Protein AF-A0A654M0G3-F1 (afdb_monomer_lite)

Secondary structure (DSSP, 8-state):
---GGG--HHHHHHHHHHHHHHHHHHHHHHHHHHH--STT---HHHHHHHHHHHHHHHHHHHHT--SSB-TTSPBP-HHHHHHHHIIIII---HHHHHHHHHHHSTTHHHHSS--SEEEETTEEEEEEE-SS-GGGTT-EEEPPTTS-SEEEETTEEEE---SEEEEE-HHHHHHHHHHHHHHHHHHHTT-HHHHHHHHHHHHHHHT-------

pLDDT: mean 85.19, std 13.12, range [43.38, 98.44]

Radius of gyration: 19.09 Å; chains: 1; bounding box: 47×42×58 Å

Organism: NCBI:txid1353260

Sequence (214 aa):
MFNLEKITDDQAIGLAQAIVNDKTKNLRFDVNRCMMKDSEGNAPLSALLYCFAMIDFMGALYAGQGGKKDMNNKNVDTSNNAKKMSLQFLGYEYDSIEIIWQMFRHKTIHVSMPETVFEFDNRRISWELNDDNKANHLQILPRSITESGIIPIGNTRINLEYDHKFVIHIETLSNDIIKSMHKYLDALEKDKALLGKFKAAVHEIYVVKRVVKK

Foldseek 3Di:
DDDLVDADLVNLLVVLVVVLVVLLVCLVVVCVVQCDPDPVDHNNLVNVVSLVVLLLLQLQLQQLHQDCADPVRDGDPSLVSSLVLCVVQLVDDSQLSVVVCQQCPPCCVVVVGGDQWDDDPNFTEGEDEDQDDPVLASHKAFDDPPDFCWDDDPPDTDRDDGGIYGYHHSVVSSVSSSRSSVVLSVVSVVDPVSSVSNSSSCCVVPPDPPPPDD

Structure (mmCIF, N/CA/C/O backbone):
data_AF-A0A654M0G3-F1
#
_entry.id   AF-A0A654M0G3-F1
#
loop_
_atom_site.group_PDB
_atom_site.id
_atom_site.type_symbol
_atom_site.label_atom_id
_atom_site.label_alt_id
_atom_site.label_comp_id
_atom_site.label_asym_id
_atom_site.label_entity_id
_atom_site.label_seq_id
_atom_site.pdbx_PDB_ins_code
_atom_site.Cartn_x
_atom_site.Cartn_y
_atom_site.Cartn_z
_atom_site.occupancy
_atom_site.B_iso_or_equiv
_atom_site.auth_seq_id
_atom_site.auth_comp_id
_atom_site.auth_asym_id
_atom_site.auth_atom_id
_atom_site.pdbx_PDB_model_num
ATOM 1 N N . MET A 1 1 ? -9.995 18.608 23.516 1.00 46.97 1 MET A N 1
ATOM 2 C CA . MET A 1 1 ? -8.911 17.613 23.673 1.00 46.97 1 MET A CA 1
ATOM 3 C C . MET A 1 1 ? -9.574 16.241 23.696 1.00 46.97 1 MET A C 1
ATOM 5 O O . MET A 1 1 ? -10.418 16.029 24.555 1.00 46.97 1 MET A O 1
ATOM 9 N N . PHE A 1 2 ? -9.323 15.381 22.704 1.00 54.66 2 PHE A N 1
ATOM 10 C CA . PHE A 1 2 ? -9.946 14.051 22.622 1.00 54.66 2 PHE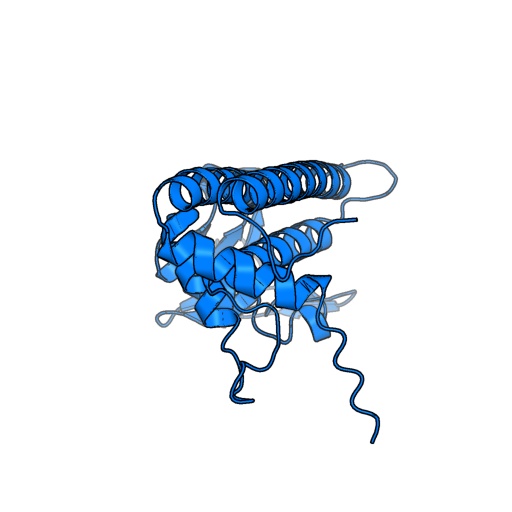 A CA 1
ATOM 11 C C . PHE A 1 2 ? -9.280 13.106 23.628 1.00 54.66 2 PHE A C 1
ATOM 13 O O . PHE A 1 2 ? -8.064 12.933 23.581 1.00 54.66 2 PHE A O 1
ATOM 20 N N . ASN A 1 3 ? -10.057 12.494 24.524 1.00 68.06 3 ASN A N 1
ATOM 21 C CA . ASN A 1 3 ? -9.565 11.385 25.335 1.00 68.06 3 ASN A CA 1
ATOM 22 C C . ASN A 1 3 ? -9.750 10.082 24.544 1.00 68.06 3 ASN A C 1
ATOM 24 O O . ASN A 1 3 ? -10.848 9.527 24.494 1.00 68.06 3 ASN A O 1
ATOM 28 N N . LEU A 1 4 ? -8.671 9.617 23.914 1.00 70.62 4 LEU A N 1
ATOM 29 C CA . LEU A 1 4 ? -8.668 8.402 23.098 1.00 70.62 4 LEU A CA 1
ATOM 30 C C . LEU A 1 4 ? -8.885 7.115 23.917 1.00 70.62 4 LEU A C 1
ATOM 32 O O . LEU A 1 4 ? -9.229 6.093 23.334 1.00 70.62 4 LEU A O 1
ATOM 36 N N . GLU A 1 5 ? -8.777 7.157 25.250 1.00 68.69 5 GLU A N 1
ATOM 37 C CA . GLU A 1 5 ? -9.067 6.011 26.129 1.00 68.69 5 GLU A CA 1
ATOM 38 C C . GLU A 1 5 ? -10.573 5.766 26.319 1.00 68.69 5 GLU A C 1
ATOM 40 O O . GLU A 1 5 ? -10.978 4.692 26.759 1.00 68.69 5 GLU A O 1
ATOM 45 N N . LYS A 1 6 ? -11.423 6.757 26.007 1.00 79.56 6 LYS A N 1
ATOM 46 C CA . LYS A 1 6 ? -12.884 6.695 26.205 1.00 79.56 6 LYS A CA 1
ATOM 47 C C . LYS A 1 6 ? -13.668 7.123 24.963 1.00 79.56 6 LYS A C 1
ATOM 49 O O . LYS A 1 6 ? -14.730 7.729 25.077 1.00 79.56 6 LYS A O 1
ATOM 54 N N . ILE A 1 7 ? -13.133 6.834 23.779 1.00 86.94 7 ILE A N 1
ATOM 55 C CA . ILE A 1 7 ? -13.765 7.211 22.515 1.00 86.94 7 ILE A CA 1
ATOM 56 C C . ILE A 1 7 ? -14.993 6.329 22.218 1.00 86.94 7 ILE A C 1
ATOM 58 O O . ILE A 1 7 ? -14.904 5.093 22.174 1.00 86.94 7 ILE A O 1
ATOM 62 N N . THR A 1 8 ? -16.153 6.960 22.009 1.00 92.25 8 THR A N 1
ATOM 63 C CA . THR A 1 8 ? -17.370 6.252 21.575 1.00 92.25 8 THR A CA 1
ATOM 64 C C . THR A 1 8 ? -17.204 5.705 20.155 1.00 92.25 8 THR A C 1
ATOM 66 O O . THR A 1 8 ? -16.255 6.053 19.450 1.00 92.25 8 THR A O 1
ATOM 69 N N . ASP A 1 9 ? -18.097 4.814 19.725 1.00 93.75 9 ASP A N 1
ATOM 70 C CA . ASP A 1 9 ? -18.063 4.273 18.359 1.00 93.75 9 ASP A CA 1
ATOM 71 C C . ASP A 1 9 ? -18.223 5.391 17.317 1.00 93.75 9 ASP A C 1
ATOM 73 O O . ASP A 1 9 ? -17.372 5.516 16.439 1.00 93.75 9 ASP A O 1
ATOM 77 N N . ASP A 1 10 ? -19.199 6.287 17.494 1.00 93.81 10 ASP A N 1
ATOM 78 C CA . ASP A 1 10 ? -19.421 7.434 16.598 1.00 93.81 10 ASP A CA 1
ATOM 79 C C . ASP A 1 10 ? -18.211 8.373 16.533 1.00 93.81 10 ASP A C 1
ATOM 81 O O . ASP A 1 10 ? -17.807 8.826 15.461 1.00 93.81 10 ASP A O 1
ATOM 85 N N . GLN A 1 11 ? -17.585 8.648 17.680 1.00 93.50 11 GLN A N 1
ATOM 86 C CA . GLN A 1 11 ? -16.379 9.471 17.725 1.00 93.50 11 GLN A CA 1
ATOM 87 C C . GLN A 1 11 ? -15.204 8.791 17.015 1.00 93.50 11 GLN A C 1
ATOM 89 O O . GLN A 1 11 ? -14.412 9.468 16.362 1.00 93.50 11 GLN A O 1
ATOM 94 N N . ALA A 1 12 ? -15.077 7.467 17.135 1.00 94.50 12 ALA A N 1
ATOM 95 C CA . ALA A 1 12 ? -14.030 6.712 16.458 1.00 94.50 12 ALA A CA 1
ATOM 96 C C . ALA A 1 12 ? -14.255 6.658 14.945 1.00 94.50 12 ALA A C 1
ATOM 98 O O . ALA A 1 12 ? -13.292 6.824 14.201 1.00 94.50 12 ALA A O 1
ATOM 99 N N . ILE A 1 13 ? -15.501 6.519 14.489 1.00 96.62 13 ILE A N 1
ATOM 100 C CA . ILE A 1 13 ? -15.858 6.627 13.068 1.00 96.62 13 ILE A CA 1
ATOM 101 C C . ILE A 1 13 ? -15.508 8.025 12.540 1.00 96.62 13 ILE A C 1
ATOM 103 O O . ILE A 1 13 ? -14.797 8.142 11.542 1.00 96.62 13 ILE A O 1
ATOM 107 N N . GLY A 1 14 ? -15.909 9.088 13.246 1.00 96.31 14 GLY A N 1
ATOM 108 C CA . GLY A 1 14 ? -15.576 10.463 12.860 1.00 96.31 14 GLY A CA 1
ATOM 109 C C . GLY A 1 14 ? -14.065 10.723 12.812 1.00 96.31 14 GLY A C 1
ATOM 110 O O . GLY A 1 14 ? -13.568 11.394 11.906 1.00 96.31 14 GLY A O 1
ATOM 111 N N . LEU A 1 15 ? -13.303 10.140 13.743 1.00 95.44 15 LEU A N 1
ATOM 112 C CA . LEU A 1 15 ? -11.842 10.202 13.727 1.00 95.44 15 LEU A CA 1
ATOM 113 C C . LEU A 1 15 ? -11.242 9.423 12.547 1.00 95.44 15 LEU A C 1
ATOM 115 O O . LEU A 1 15 ? -10.321 9.923 11.904 1.00 95.44 15 LEU A O 1
ATOM 119 N N . ALA A 1 16 ? -11.758 8.229 12.241 1.00 96.69 16 ALA A N 1
ATOM 120 C CA . ALA A 1 16 ? -11.320 7.436 11.094 1.00 96.69 16 ALA A CA 1
ATOM 121 C C . ALA A 1 16 ? -11.529 8.208 9.786 1.00 96.69 16 ALA A C 1
ATOM 123 O O . ALA A 1 16 ? -10.602 8.313 8.984 1.00 96.69 16 ALA A O 1
ATOM 124 N N . GLN A 1 17 ? -12.706 8.816 9.614 1.00 97.69 17 GLN A N 1
ATOM 125 C CA . GLN A 1 17 ? -13.031 9.659 8.463 1.00 97.69 17 GLN A CA 1
ATOM 126 C C . GLN A 1 17 ? -12.068 10.849 8.350 1.00 97.69 17 GLN A C 1
ATOM 128 O O . GLN A 1 17 ? -11.529 11.099 7.275 1.00 97.69 17 GLN A O 1
ATOM 133 N N . ALA A 1 18 ? -11.789 11.552 9.453 1.00 96.62 18 ALA A N 1
ATOM 134 C CA . ALA A 1 18 ? -10.848 12.672 9.455 1.00 96.62 18 ALA A CA 1
ATOM 135 C C . ALA A 1 18 ? -9.423 12.243 9.061 1.00 96.62 18 ALA A C 1
ATOM 137 O O . ALA A 1 18 ? -8.797 12.890 8.221 1.00 96.62 18 ALA A O 1
ATOM 138 N N . ILE A 1 19 ? -8.929 11.134 9.625 1.00 96.06 19 ILE A N 1
ATOM 139 C CA . ILE A 1 19 ? -7.608 10.575 9.305 1.00 96.06 19 ILE A CA 1
ATOM 140 C C . ILE A 1 19 ? -7.538 10.175 7.830 1.00 96.06 19 ILE A C 1
ATOM 142 O O . ILE A 1 19 ? -6.602 10.565 7.136 1.00 96.06 19 ILE A O 1
ATOM 146 N N . VAL A 1 20 ? -8.516 9.417 7.334 1.00 96.31 20 VAL A N 1
ATOM 147 C CA . VAL A 1 20 ? -8.534 8.958 5.940 1.00 96.31 20 VAL A CA 1
ATOM 148 C C . VAL A 1 20 ? -8.637 10.137 4.974 1.00 96.31 20 VAL A C 1
ATOM 150 O O . VAL A 1 20 ? -7.908 10.172 3.986 1.00 96.31 20 VAL A O 1
ATOM 153 N N . ASN A 1 21 ? -9.464 11.143 5.260 1.00 97.31 21 ASN A N 1
ATOM 154 C CA . ASN A 1 21 ? -9.572 12.335 4.415 1.00 97.31 21 ASN A CA 1
ATOM 155 C C . ASN A 1 21 ? -8.252 13.121 4.352 1.00 97.31 21 ASN A C 1
ATOM 157 O O . ASN A 1 21 ? -7.847 13.554 3.274 1.00 97.31 21 ASN A O 1
ATOM 161 N N . ASP A 1 22 ? -7.550 13.269 5.478 1.00 97.12 22 ASP A N 1
ATOM 162 C CA . ASP A 1 22 ? -6.224 13.894 5.499 1.00 97.12 22 ASP A CA 1
ATOM 163 C C . ASP A 1 22 ? -5.197 13.067 4.708 1.00 97.12 22 ASP A C 1
ATOM 165 O O . ASP A 1 22 ? -4.525 13.588 3.818 1.00 97.12 22 ASP A O 1
ATOM 169 N N . LYS A 1 23 ? -5.114 11.753 4.956 1.00 96.75 23 LYS A N 1
ATOM 170 C CA . LYS A 1 23 ? -4.153 10.872 4.274 1.00 96.75 23 LYS A CA 1
ATOM 171 C C . LYS A 1 23 ? -4.396 10.761 2.776 1.00 96.75 23 LYS A C 1
ATOM 173 O O . LYS A 1 23 ? -3.437 10.820 2.016 1.00 96.75 23 LYS A O 1
ATOM 178 N N . THR A 1 24 ? -5.645 10.660 2.333 1.00 97.75 24 THR A N 1
ATOM 179 C CA . THR A 1 24 ? -5.982 10.619 0.900 1.00 97.75 24 THR A CA 1
ATOM 180 C C . THR A 1 24 ? -5.657 11.938 0.201 1.00 97.75 24 THR A C 1
ATOM 182 O O . THR A 1 24 ? -5.114 11.923 -0.907 1.00 97.75 24 THR A O 1
ATOM 185 N N . LYS A 1 25 ? -5.926 13.081 0.850 1.00 97.38 25 LYS A N 1
ATOM 186 C CA . LYS A 1 25 ? -5.550 14.406 0.342 1.00 97.38 25 LYS A CA 1
ATOM 187 C C . LYS A 1 25 ? -4.033 14.541 0.213 1.00 97.38 25 LYS A C 1
ATOM 189 O O . LYS A 1 25 ? -3.560 14.946 -0.848 1.00 97.38 25 LYS A O 1
ATOM 194 N N . ASN A 1 26 ? -3.291 14.178 1.257 1.00 96.69 26 ASN A N 1
ATOM 195 C CA . ASN A 1 26 ? -1.833 14.284 1.278 1.00 96.69 26 ASN A CA 1
ATOM 196 C C . ASN A 1 26 ? -1.191 13.318 0.274 1.00 96.69 26 ASN A C 1
ATOM 198 O O . ASN A 1 26 ? -0.356 13.742 -0.513 1.00 96.69 26 ASN A O 1
ATOM 202 N N . LEU A 1 27 ? -1.647 12.061 0.206 1.00 97.19 27 LEU A N 1
ATOM 203 C CA . LEU A 1 27 ? -1.179 11.088 -0.788 1.00 97.19 27 LEU A CA 1
ATOM 204 C C . LEU A 1 27 ? -1.351 11.608 -2.216 1.00 97.19 27 LEU A C 1
ATOM 206 O O . LEU A 1 27 ? -0.406 11.575 -2.999 1.00 97.19 27 LEU A O 1
ATOM 210 N N . ARG A 1 28 ? -2.537 12.129 -2.547 1.00 96.44 28 ARG A N 1
ATOM 211 C CA . ARG A 1 28 ? -2.801 12.705 -3.869 1.00 96.44 28 ARG A CA 1
ATOM 212 C C . ARG A 1 28 ? -1.883 13.890 -4.159 1.00 96.44 28 ARG A C 1
ATOM 214 O O . ARG A 1 28 ? -1.327 13.969 -5.247 1.00 96.44 28 ARG A O 1
ATOM 221 N N . PHE A 1 29 ? -1.751 14.813 -3.209 1.00 94.62 29 PHE A N 1
ATOM 222 C CA . PHE A 1 29 ? -0.936 16.012 -3.384 1.00 94.62 29 PHE A CA 1
ATOM 223 C C . PHE A 1 29 ? 0.548 15.672 -3.577 1.00 94.62 29 PHE A C 1
ATOM 225 O O . PHE A 1 29 ? 1.146 16.116 -4.557 1.00 94.62 29 PHE A O 1
ATOM 232 N N . ASP A 1 30 ? 1.115 14.844 -2.700 1.00 93.81 30 ASP A N 1
ATOM 233 C CA . ASP A 1 30 ? 2.541 14.512 -2.708 1.00 93.81 30 ASP A CA 1
ATOM 234 C C . ASP A 1 30 ? 2.922 13.663 -3.925 1.00 93.81 30 ASP A C 1
ATOM 236 O O . ASP A 1 30 ? 3.942 13.933 -4.560 1.00 93.81 30 ASP A O 1
ATOM 240 N N . VAL A 1 31 ? 2.089 12.681 -4.301 1.00 93.75 31 VAL A N 1
ATOM 241 C CA . VAL A 1 31 ? 2.309 11.882 -5.518 1.00 93.75 31 VAL A CA 1
ATOM 242 C C . VAL A 1 31 ? 2.262 12.779 -6.746 1.00 93.75 31 VAL A C 1
ATOM 244 O O . VAL A 1 31 ? 3.198 12.750 -7.539 1.00 93.75 31 VAL A O 1
ATOM 247 N N . ASN A 1 32 ? 1.240 13.630 -6.875 1.00 91.75 32 ASN A N 1
ATOM 248 C CA . ASN A 1 32 ? 1.151 14.549 -8.007 1.00 91.75 32 ASN A CA 1
ATOM 249 C C . ASN A 1 32 ? 2.381 15.456 -8.076 1.00 91.75 32 ASN A C 1
ATOM 251 O O . ASN A 1 32 ? 2.980 15.566 -9.139 1.00 91.75 32 ASN A O 1
ATOM 255 N N . ARG A 1 33 ? 2.798 16.059 -6.951 1.00 90.75 33 ARG A N 1
ATOM 256 C CA . ARG A 1 33 ? 3.984 16.927 -6.899 1.00 90.75 33 ARG A CA 1
ATOM 257 C C . ARG A 1 33 ? 5.246 16.184 -7.329 1.00 90.75 33 ARG A C 1
ATOM 259 O O . ARG A 1 33 ? 6.020 16.734 -8.100 1.00 90.75 33 ARG A O 1
ATOM 266 N N . CYS A 1 34 ? 5.436 14.958 -6.848 1.00 90.88 34 CYS A N 1
ATOM 267 C CA . CYS A 1 34 ? 6.606 14.144 -7.166 1.00 90.88 34 CYS A CA 1
ATOM 268 C C . CYS A 1 34 ? 6.644 13.689 -8.629 1.00 90.88 34 CYS A C 1
ATOM 270 O O . CYS A 1 34 ? 7.735 13.504 -9.153 1.00 90.88 34 CYS A O 1
ATOM 272 N N . MET A 1 35 ? 5.490 13.514 -9.278 1.00 88.81 35 MET A N 1
ATOM 273 C CA . MET A 1 35 ? 5.402 13.092 -10.682 1.00 88.81 35 MET A CA 1
ATOM 274 C C . MET A 1 35 ? 5.430 14.269 -11.676 1.00 88.81 35 MET A C 1
ATOM 276 O O . MET A 1 35 ? 5.475 14.050 -12.889 1.00 88.81 35 MET A O 1
ATOM 280 N N . MET A 1 36 ? 5.405 15.524 -11.205 1.00 86.62 36 MET A N 1
ATOM 281 C CA . MET A 1 36 ? 5.479 16.695 -12.084 1.00 86.62 36 MET A CA 1
ATOM 282 C C . MET A 1 36 ? 6.818 16.735 -12.830 1.00 86.62 36 MET A C 1
ATOM 284 O O . MET A 1 36 ? 7.891 16.779 -12.236 1.00 86.62 36 MET A O 1
ATOM 288 N N . LYS A 1 37 ? 6.751 16.780 -14.163 1.00 76.69 37 LYS A N 1
ATOM 289 C CA . LYS A 1 37 ? 7.911 16.988 -15.040 1.00 76.69 37 LYS A CA 1
ATOM 290 C C . LYS A 1 37 ? 8.181 18.491 -15.183 1.00 76.69 37 LYS A C 1
ATOM 292 O O . LYS A 1 37 ? 7.952 19.059 -16.247 1.00 76.69 37 LYS A O 1
ATOM 297 N N . ASP A 1 38 ? 8.590 19.145 -14.098 1.00 77.75 38 ASP A N 1
ATOM 298 C CA . ASP A 1 38 ? 8.990 20.559 -14.099 1.00 77.75 38 ASP A CA 1
ATOM 299 C C . ASP A 1 38 ? 10.501 20.740 -13.844 1.00 77.75 38 ASP A C 1
ATOM 301 O O . ASP A 1 38 ? 11.261 19.773 -13.761 1.00 77.75 38 ASP A O 1
ATOM 305 N N . SER A 1 39 ? 10.954 21.996 -13.775 1.00 55.94 39 SER A N 1
ATOM 306 C CA . SER A 1 39 ? 12.363 22.360 -13.583 1.00 55.94 39 SER A CA 1
ATOM 307 C C . SER A 1 39 ? 12.949 21.964 -12.222 1.00 55.94 39 SER A C 1
ATOM 309 O O . SER A 1 39 ? 14.169 22.006 -12.075 1.00 55.94 39 SER A O 1
ATOM 311 N N . GLU A 1 40 ? 12.119 21.604 -11.236 1.00 63.03 40 GLU A N 1
ATOM 312 C CA . GLU A 1 40 ? 12.554 21.143 -9.908 1.00 63.03 40 GLU A CA 1
ATOM 313 C C . GLU A 1 40 ? 12.740 19.615 -9.845 1.00 63.03 40 GLU A C 1
ATOM 315 O O . GLU A 1 40 ? 13.345 19.106 -8.900 1.00 63.03 40 GLU A O 1
ATOM 320 N N . GLY A 1 41 ? 12.326 18.898 -10.897 1.00 62.12 41 GLY A N 1
ATOM 321 C CA . GLY A 1 41 ? 12.640 17.491 -11.130 1.00 62.12 41 GLY A CA 1
ATOM 322 C C . GLY A 1 41 ? 11.515 16.512 -10.785 1.00 62.12 41 GLY A C 1
ATOM 323 O O . GLY A 1 41 ? 10.637 16.775 -9.971 1.00 62.12 41 GLY A O 1
ATOM 324 N N . ASN A 1 42 ? 11.578 15.339 -11.418 1.00 84.19 42 ASN A N 1
ATOM 325 C CA . ASN A 1 42 ? 10.696 14.197 -11.172 1.00 84.19 42 ASN A CA 1
ATOM 326 C C . ASN A 1 42 ? 11.287 13.322 -10.046 1.00 84.19 42 ASN A C 1
ATOM 328 O O . ASN A 1 42 ? 12.453 12.926 -10.124 1.00 84.19 42 ASN A O 1
ATOM 332 N N . ALA A 1 43 ? 10.495 12.992 -9.023 1.00 88.00 43 ALA A N 1
ATOM 333 C CA . ALA A 1 43 ? 10.892 12.195 -7.856 1.00 88.00 43 ALA A CA 1
ATOM 334 C C . ALA A 1 43 ? 10.008 10.938 -7.679 1.00 88.00 43 ALA A C 1
ATOM 336 O O . ALA A 1 43 ? 9.393 10.739 -6.624 1.00 88.00 43 ALA A O 1
ATOM 337 N N . PRO A 1 44 ? 9.948 10.042 -8.680 1.00 87.75 44 PRO A N 1
ATOM 338 C CA . PRO A 1 44 ? 8.959 8.967 -8.715 1.00 87.75 44 PRO A CA 1
ATOM 339 C C . PRO A 1 44 ? 9.219 7.903 -7.635 1.00 87.75 44 PRO A C 1
ATOM 341 O O . PRO A 1 44 ? 8.287 7.326 -7.078 1.00 87.75 44 PRO A O 1
ATOM 344 N N . LEU A 1 45 ? 10.481 7.696 -7.243 1.00 85.88 45 LEU A N 1
ATOM 345 C CA . LEU A 1 45 ? 10.808 6.796 -6.137 1.00 85.88 45 LEU A CA 1
ATOM 346 C C . LEU A 1 45 ? 10.264 7.317 -4.798 1.00 85.88 45 LEU A C 1
ATOM 348 O O . LEU A 1 45 ? 9.737 6.533 -4.013 1.00 85.88 45 LEU A O 1
ATOM 352 N N . SER A 1 46 ? 10.321 8.628 -4.552 1.00 88.31 46 SER A N 1
ATOM 353 C CA . SER A 1 46 ? 9.735 9.234 -3.349 1.00 88.31 46 SER A CA 1
ATOM 354 C C . SER A 1 46 ? 8.218 9.027 -3.305 1.00 88.31 46 SER A C 1
ATOM 356 O O . SER A 1 46 ? 7.683 8.642 -2.264 1.00 88.31 46 SER A O 1
ATOM 358 N N . ALA A 1 47 ? 7.533 9.196 -4.441 1.00 92.00 47 ALA A N 1
ATOM 359 C CA . ALA A 1 47 ? 6.100 8.923 -4.557 1.00 92.00 47 ALA A CA 1
ATOM 360 C C . ALA A 1 47 ? 5.763 7.447 -4.284 1.00 92.00 47 ALA A C 1
ATOM 362 O O . ALA A 1 47 ? 4.819 7.150 -3.547 1.00 92.00 47 ALA A O 1
ATOM 363 N N . LEU A 1 48 ? 6.557 6.520 -4.829 1.00 90.25 48 LEU A N 1
ATOM 364 C CA . LEU A 1 48 ? 6.388 5.085 -4.605 1.00 90.25 48 LEU A CA 1
ATOM 365 C C . LEU A 1 48 ? 6.570 4.707 -3.127 1.00 90.25 48 LEU A C 1
ATOM 367 O O . LEU A 1 48 ? 5.737 3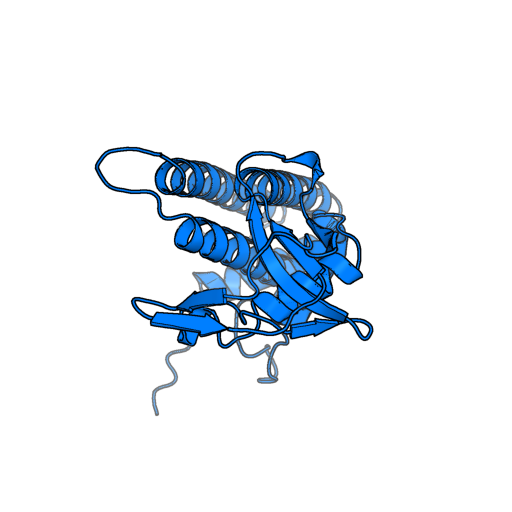.999 -2.559 1.00 90.25 48 LEU A O 1
ATOM 371 N N . LEU A 1 49 ? 7.633 5.201 -2.487 1.00 88.62 49 LEU A N 1
ATOM 372 C CA . LEU A 1 49 ? 7.887 4.948 -1.066 1.00 88.62 49 LEU A CA 1
ATOM 373 C C . LEU A 1 49 ? 6.751 5.478 -0.190 1.00 88.62 49 LEU A C 1
ATOM 375 O O . LEU A 1 49 ? 6.358 4.817 0.772 1.00 88.62 49 LEU A O 1
ATOM 379 N N . TYR A 1 50 ? 6.186 6.636 -0.538 1.00 92.06 50 TYR A N 1
ATOM 380 C CA . TYR A 1 50 ? 5.046 7.179 0.187 1.00 92.06 50 TYR A CA 1
ATOM 381 C C . TYR A 1 50 ? 3.778 6.338 0.004 1.00 92.06 50 TYR A C 1
ATOM 383 O O . TYR A 1 50 ? 3.064 6.098 0.980 1.00 92.06 50 TYR A O 1
ATOM 391 N N . CYS A 1 51 ? 3.535 5.802 -1.198 1.00 94.00 51 CYS A N 1
ATOM 392 C CA . CYS A 1 51 ? 2.459 4.834 -1.424 1.00 94.00 51 CYS A CA 1
ATOM 393 C C . CYS A 1 51 ? 2.607 3.621 -0.494 1.00 94.00 51 CYS A C 1
ATOM 395 O O . CYS A 1 51 ? 1.661 3.266 0.207 1.00 94.00 51 CYS A O 1
ATOM 397 N N . PHE A 1 52 ? 3.798 3.026 -0.405 1.00 91.19 52 PHE A N 1
ATOM 398 C CA . PHE A 1 52 ? 4.022 1.887 0.489 1.00 91.19 52 PHE A CA 1
ATOM 399 C C . PHE A 1 52 ? 3.886 2.241 1.970 1.00 91.19 52 PHE A C 1
ATOM 401 O O . PHE A 1 52 ? 3.284 1.474 2.720 1.00 91.19 52 PHE A O 1
ATOM 408 N N . ALA A 1 53 ? 4.330 3.429 2.385 1.00 90.75 53 ALA A N 1
ATOM 409 C CA . ALA A 1 53 ? 4.093 3.916 3.742 1.00 90.75 53 ALA A CA 1
ATOM 410 C C . ALA A 1 53 ? 2.589 4.022 4.067 1.00 90.75 53 ALA A C 1
ATOM 412 O O . ALA A 1 53 ? 2.180 3.739 5.194 1.00 90.75 53 ALA A O 1
ATOM 413 N N . MET A 1 54 ? 1.751 4.393 3.092 1.00 95.25 54 MET A N 1
ATOM 414 C CA . MET A 1 54 ? 0.294 4.406 3.264 1.00 95.25 54 MET A CA 1
ATOM 415 C C . MET A 1 54 ? -0.301 2.998 3.361 1.00 95.25 54 MET A C 1
ATOM 417 O O . MET A 1 54 ? -1.217 2.795 4.159 1.00 95.25 54 MET A O 1
ATOM 421 N N . ILE A 1 55 ? 0.221 2.019 2.615 1.00 94.12 55 ILE A N 1
ATOM 422 C CA . ILE A 1 55 ? -0.219 0.621 2.740 1.00 94.12 55 ILE A CA 1
ATOM 423 C C . ILE A 1 55 ? 0.159 0.060 4.119 1.00 94.12 55 ILE A C 1
ATOM 425 O O . ILE A 1 55 ? -0.685 -0.544 4.778 1.00 94.12 55 ILE A O 1
ATOM 429 N N . ASP A 1 56 ? 1.374 0.318 4.606 1.00 91.12 56 ASP A N 1
ATOM 430 C CA . ASP A 1 56 ? 1.800 -0.077 5.956 1.00 91.12 56 ASP A CA 1
ATOM 431 C C . ASP A 1 56 ? 0.941 0.581 7.044 1.00 91.12 56 ASP A C 1
ATOM 433 O O . ASP A 1 56 ? 0.488 -0.089 7.975 1.00 91.12 56 ASP A O 1
ATOM 437 N N . PHE A 1 57 ? 0.665 1.881 6.908 1.00 93.56 57 PHE A N 1
ATOM 438 C CA . PHE A 1 57 ? -0.219 2.608 7.818 1.00 93.56 57 PHE A CA 1
ATOM 439 C C . PHE A 1 57 ? -1.620 1.985 7.863 1.00 93.56 57 PHE A C 1
ATOM 441 O O . PHE A 1 57 ? -2.153 1.719 8.941 1.00 93.56 57 PHE A O 1
ATOM 448 N N . MET A 1 58 ? -2.204 1.689 6.703 1.00 95.81 58 MET A N 1
ATOM 449 C CA . MET A 1 58 ? -3.502 1.021 6.623 1.00 95.81 58 MET A CA 1
ATOM 450 C C . MET A 1 58 ? -3.450 -0.411 7.170 1.00 95.81 58 MET A C 1
ATOM 452 O O . MET A 1 58 ? -4.392 -0.843 7.831 1.00 95.81 58 MET A O 1
ATOM 456 N N . GLY A 1 59 ? -2.342 -1.130 6.973 1.00 94.25 59 GLY A N 1
ATOM 457 C CA . GLY A 1 59 ? -2.092 -2.438 7.578 1.00 94.25 59 GLY A CA 1
ATOM 458 C C . GLY A 1 59 ? -2.101 -2.385 9.106 1.00 94.25 59 GLY A C 1
ATOM 459 O O . GLY A 1 59 ? -2.717 -3.236 9.750 1.00 94.25 59 GLY A O 1
ATOM 460 N N . ALA A 1 60 ? -1.486 -1.355 9.690 1.00 93.62 60 ALA A N 1
ATOM 461 C CA . ALA A 1 60 ? -1.501 -1.116 11.130 1.00 93.62 60 ALA A CA 1
ATOM 462 C C . ALA A 1 60 ? -2.921 -0.860 11.661 1.00 93.62 60 ALA A C 1
ATOM 464 O O . ALA A 1 60 ? -3.332 -1.486 12.642 1.00 93.62 60 ALA A O 1
ATOM 465 N N . LEU A 1 61 ? -3.695 0.003 10.988 1.00 95.75 61 LEU A N 1
ATOM 466 C CA . LEU A 1 61 ? -5.095 0.269 11.346 1.00 95.75 61 LEU A CA 1
ATOM 467 C C . LEU A 1 61 ? -5.955 -0.998 11.256 1.00 95.75 61 LEU A C 1
ATOM 469 O O . LEU A 1 61 ? -6.680 -1.322 12.196 1.00 95.75 61 LEU A O 1
ATOM 473 N N . TYR A 1 62 ? -5.812 -1.746 10.161 1.00 96.06 62 TYR A N 1
ATOM 474 C CA . TYR A 1 62 ? -6.533 -2.991 9.914 1.00 96.06 62 TYR A CA 1
ATOM 475 C C . TYR A 1 62 ? -6.256 -4.069 10.970 1.00 96.06 62 TYR A C 1
ATOM 477 O O . TYR A 1 62 ? -7.168 -4.781 11.395 1.00 96.06 62 TYR A O 1
ATOM 485 N N . ALA A 1 63 ? -5.001 -4.205 11.397 1.00 94.06 63 ALA A N 1
ATOM 486 C CA . ALA A 1 63 ? -4.597 -5.196 12.390 1.00 94.06 63 ALA A CA 1
ATOM 487 C C . ALA A 1 63 ? -4.837 -4.746 13.837 1.00 94.06 63 ALA A C 1
ATOM 489 O O . ALA A 1 63 ? -4.875 -5.586 14.737 1.00 94.06 63 ALA A O 1
ATOM 490 N N . GLY A 1 64 ? -5.014 -3.445 14.063 1.00 92.44 64 GLY A N 1
ATOM 491 C CA . GLY A 1 64 ? -5.121 -2.863 15.396 1.00 92.44 64 GLY A CA 1
ATOM 492 C C . GLY A 1 64 ? -3.782 -2.724 16.116 1.00 92.44 64 GLY A C 1
ATOM 493 O O . GLY A 1 64 ? -3.745 -2.813 17.340 1.00 92.44 64 GLY A O 1
ATOM 494 N N . GLN A 1 65 ? -2.689 -2.574 15.363 1.00 88.31 65 GLN A N 1
ATOM 495 C CA . GLN A 1 65 ? -1.313 -2.618 15.867 1.00 88.31 65 GLN A CA 1
ATOM 496 C C . GLN A 1 65 ? -0.443 -1.593 15.134 1.00 88.31 65 GLN A C 1
ATOM 498 O O . GLN A 1 65 ? -0.117 -1.781 13.964 1.00 88.31 65 GLN A O 1
ATOM 503 N N . GLY A 1 66 ? -0.054 -0.520 15.822 1.00 77.75 66 GLY A N 1
ATOM 504 C CA . GLY A 1 66 ? 0.845 0.517 15.301 1.00 77.75 66 GLY A CA 1
ATOM 505 C C . GL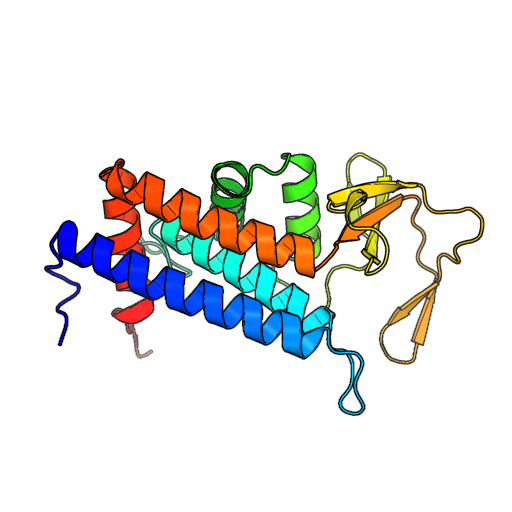Y A 1 66 ? 2.295 0.371 15.768 1.00 77.75 66 GLY A C 1
ATOM 506 O O . GLY A 1 66 ? 3.200 0.962 15.179 1.00 77.75 66 GLY A O 1
ATOM 507 N N . GLY A 1 67 ? 2.530 -0.400 16.834 1.00 75.06 67 GLY A N 1
ATOM 508 C CA . GLY A 1 67 ? 3.857 -0.624 17.401 1.00 75.06 67 GLY A CA 1
ATOM 509 C C . GLY A 1 67 ? 4.617 -1.817 16.808 1.00 75.06 67 GLY A C 1
ATOM 510 O O . GLY A 1 67 ? 4.044 -2.771 16.293 1.00 75.06 67 GLY A O 1
ATOM 511 N N . LYS A 1 68 ? 5.948 -1.824 16.987 1.00 73.88 68 LYS A N 1
ATOM 512 C CA . LYS A 1 68 ? 6.806 -3.001 16.705 1.00 73.88 68 LYS A CA 1
ATOM 513 C C . LYS A 1 68 ? 6.545 -4.179 17.652 1.00 73.88 68 LYS A C 1
ATOM 515 O O . LYS A 1 68 ? 7.004 -5.293 17.399 1.00 73.88 68 LYS A O 1
ATOM 520 N N . LYS A 1 69 ? 5.883 -3.908 18.776 1.00 77.00 69 LYS A N 1
ATOM 521 C CA . LYS A 1 69 ? 5.612 -4.845 19.859 1.00 77.00 69 LYS A CA 1
ATOM 522 C C . LYS A 1 69 ? 4.127 -4.826 20.182 1.00 77.00 69 LYS A C 1
ATOM 524 O O . LYS A 1 69 ? 3.576 -3.742 20.338 1.00 77.00 69 LYS A O 1
ATOM 529 N N . ASP A 1 70 ? 3.523 -6.000 20.316 1.00 74.50 70 ASP A N 1
ATOM 530 C CA . ASP A 1 70 ? 2.147 -6.119 20.797 1.00 74.50 70 ASP A CA 1
ATOM 531 C C . ASP A 1 70 ? 2.060 -5.861 22.317 1.00 74.50 70 ASP A C 1
ATOM 533 O O . ASP A 1 70 ? 3.066 -5.629 23.004 1.00 74.50 70 ASP A O 1
ATOM 537 N N . MET A 1 71 ? 0.849 -5.939 22.875 1.00 68.94 71 MET A N 1
ATOM 538 C CA . MET A 1 71 ? 0.621 -5.779 24.319 1.00 68.94 71 MET A CA 1
ATOM 539 C C . MET A 1 71 ? 1.365 -6.822 25.175 1.00 68.94 71 MET A C 1
ATOM 541 O O . MET A 1 71 ? 1.641 -6.558 26.343 1.00 68.94 71 MET A O 1
ATOM 545 N N . ASN A 1 72 ? 1.757 -7.957 24.587 1.00 76.69 72 ASN A N 1
ATOM 546 C CA . ASN A 1 72 ? 2.527 -9.032 25.216 1.00 76.69 72 ASN A CA 1
ATOM 547 C C . ASN A 1 72 ? 4.038 -8.949 24.914 1.00 76.69 72 ASN A C 1
ATOM 549 O O . ASN A 1 72 ? 4.773 -9.901 25.181 1.00 76.69 72 ASN A O 1
ATOM 553 N N . ASN A 1 73 ? 4.520 -7.833 24.351 1.00 76.44 73 ASN A N 1
ATOM 554 C CA . ASN A 1 73 ? 5.915 -7.604 23.963 1.00 76.44 73 ASN A CA 1
ATOM 555 C C . ASN A 1 73 ? 6.465 -8.570 22.882 1.00 76.44 73 ASN A C 1
ATOM 557 O O . ASN A 1 73 ? 7.686 -8.721 22.715 1.00 76.44 73 ASN A O 1
ATOM 561 N N . LYS A 1 74 ? 5.584 -9.200 22.101 1.00 80.94 74 LYS A N 1
ATOM 562 C CA . LYS A 1 74 ? 5.942 -10.009 20.927 1.00 80.94 74 LYS A CA 1
ATOM 563 C C . LYS A 1 74 ? 6.129 -9.121 19.705 1.00 80.94 74 LYS A C 1
ATOM 565 O O . LYS A 1 74 ? 5.501 -8.074 19.595 1.00 80.94 74 LYS A O 1
ATOM 570 N N . ASN A 1 75 ? 7.022 -9.524 18.802 1.00 82.31 75 ASN A N 1
ATOM 571 C CA . ASN A 1 75 ? 7.234 -8.794 17.552 1.00 82.31 75 ASN A CA 1
ATOM 572 C C . ASN A 1 75 ? 5.966 -8.855 16.701 1.00 82.31 75 ASN A C 1
ATOM 574 O O . ASN A 1 75 ? 5.439 -9.941 16.462 1.00 82.31 75 ASN A O 1
ATOM 578 N N . VAL A 1 76 ? 5.509 -7.693 16.248 1.00 83.81 76 VAL A N 1
ATOM 579 C CA . VAL A 1 76 ? 4.399 -7.588 15.303 1.00 83.81 76 VAL A CA 1
ATOM 580 C C . VAL A 1 76 ? 4.926 -7.828 13.894 1.00 83.81 76 VAL A C 1
ATOM 582 O O . VAL A 1 76 ? 5.922 -7.230 13.485 1.00 83.81 76 VAL A O 1
ATOM 585 N N . ASP A 1 77 ? 4.242 -8.690 13.147 1.00 86.62 77 ASP A N 1
ATOM 586 C CA . ASP A 1 77 ? 4.502 -8.902 11.726 1.00 86.62 77 ASP A CA 1
ATOM 587 C C . ASP A 1 77 ? 3.750 -7.845 10.903 1.00 86.62 77 ASP A C 1
ATOM 589 O O . ASP A 1 77 ? 2.659 -8.077 10.374 1.00 86.62 77 ASP A O 1
ATOM 593 N N . THR A 1 78 ? 4.327 -6.643 10.844 1.00 85.69 78 THR A N 1
ATOM 594 C CA . THR A 1 78 ? 3.741 -5.503 10.122 1.00 85.69 78 THR A CA 1
ATOM 595 C C . THR A 1 78 ? 3.590 -5.797 8.633 1.00 85.69 78 THR A C 1
ATOM 597 O O . THR A 1 78 ? 2.608 -5.380 8.021 1.00 85.69 78 THR A O 1
ATOM 600 N N . SER A 1 79 ? 4.503 -6.591 8.064 1.00 85.12 79 SER A N 1
ATOM 601 C CA . SER A 1 79 ? 4.423 -7.036 6.677 1.00 85.12 79 SER A CA 1
ATOM 602 C C . SER A 1 79 ? 3.159 -7.853 6.439 1.00 85.12 79 SER A C 1
ATOM 604 O O . SER A 1 79 ? 2.394 -7.529 5.536 1.00 85.12 79 SER A O 1
ATOM 606 N N . ASN A 1 80 ? 2.891 -8.867 7.261 1.00 89.56 80 ASN A N 1
ATOM 607 C CA . ASN A 1 80 ? 1.685 -9.681 7.122 1.00 89.56 80 ASN A CA 1
ATOM 608 C C . ASN A 1 80 ? 0.396 -8.875 7.357 1.00 89.56 80 ASN A C 1
ATOM 610 O O . ASN A 1 80 ? -0.608 -9.105 6.684 1.00 89.56 80 ASN A O 1
ATOM 614 N N . ASN A 1 81 ? 0.420 -7.897 8.266 1.00 91.38 81 ASN A N 1
ATOM 615 C CA . ASN A 1 81 ? -0.714 -6.994 8.479 1.00 91.38 81 ASN A CA 1
ATOM 616 C C . ASN A 1 81 ? -1.055 -6.211 7.204 1.00 91.38 81 ASN A C 1
ATOM 618 O O . ASN A 1 81 ? -2.213 -6.174 6.783 1.00 91.38 81 ASN A O 1
ATOM 622 N N . ALA A 1 82 ? -0.040 -5.648 6.551 1.00 91.25 82 ALA A N 1
ATOM 623 C CA . ALA A 1 82 ? -0.218 -4.908 5.314 1.00 91.25 82 ALA A CA 1
ATOM 624 C C . ALA A 1 82 ? -0.601 -5.810 4.124 1.00 91.25 82 ALA A C 1
ATOM 626 O O . ALA A 1 82 ? -1.464 -5.422 3.336 1.00 91.25 82 ALA A O 1
ATOM 627 N N . LYS A 1 83 ? -0.082 -7.049 4.039 1.00 92.75 83 LYS A N 1
ATOM 628 C CA . LYS A 1 83 ? -0.534 -8.044 3.041 1.00 92.75 83 LYS A CA 1
ATOM 629 C C . LYS A 1 83 ? -2.018 -8.366 3.187 1.00 92.75 83 LYS A C 1
ATOM 631 O O . LYS A 1 83 ? -2.754 -8.322 2.207 1.00 92.75 83 LYS A O 1
ATOM 636 N N . LYS A 1 84 ? -2.478 -8.653 4.410 1.00 94.12 84 LYS A N 1
ATOM 637 C CA . LYS A 1 84 ? -3.893 -8.962 4.685 1.00 94.12 84 LYS A CA 1
ATOM 638 C C . LYS A 1 84 ? -4.810 -7.790 4.350 1.00 94.12 84 LYS A C 1
ATOM 640 O O . LYS A 1 84 ? -5.850 -7.992 3.731 1.00 94.12 84 LYS A O 1
ATOM 645 N N . MET A 1 85 ? -4.408 -6.573 4.717 1.00 95.12 85 MET A N 1
ATOM 646 C CA . MET A 1 85 ? -5.143 -5.361 4.353 1.00 95.12 85 MET A CA 1
ATOM 647 C C . MET A 1 85 ? -5.205 -5.187 2.831 1.00 95.12 85 MET A C 1
ATOM 649 O O . MET A 1 85 ? -6.278 -4.927 2.291 1.00 95.12 85 MET A O 1
ATOM 653 N N . SER A 1 86 ? -4.088 -5.410 2.135 1.00 94.94 86 SER A N 1
ATOM 654 C CA . SER A 1 86 ? -4.007 -5.317 0.674 1.00 94.94 86 SER A CA 1
ATOM 655 C C . SER A 1 86 ? -4.928 -6.326 -0.016 1.00 94.94 86 SER A C 1
ATOM 657 O O . SER A 1 86 ? -5.727 -5.940 -0.868 1.00 94.94 86 SER A O 1
ATOM 659 N N . LEU A 1 87 ? -4.900 -7.592 0.412 1.00 95.44 87 LEU A N 1
ATOM 660 C CA . LEU A 1 87 ? -5.804 -8.630 -0.094 1.00 95.44 87 LEU A CA 1
ATOM 661 C C . LEU A 1 87 ? -7.270 -8.218 0.074 1.00 95.44 87 LEU A C 1
ATOM 663 O O . LEU A 1 87 ? -8.074 -8.371 -0.840 1.00 95.44 87 LEU A O 1
ATOM 667 N N . GLN A 1 88 ? -7.618 -7.668 1.239 1.00 96.12 88 GLN A N 1
ATOM 668 C CA . GLN A 1 88 ? -9.005 -7.352 1.559 1.00 96.12 88 GLN A CA 1
ATOM 669 C C . GLN A 1 88 ? -9.521 -6.069 0.889 1.00 96.12 88 GLN A C 1
ATOM 671 O O . GLN A 1 88 ? -10.665 -6.041 0.439 1.00 96.12 88 GLN A O 1
ATOM 676 N N . PHE A 1 89 ? -8.726 -4.997 0.850 1.00 97.25 89 PHE A N 1
ATOM 677 C CA . PHE A 1 89 ? -9.218 -3.665 0.474 1.00 97.25 89 PHE A CA 1
ATOM 678 C C . PHE A 1 89 ? -8.650 -3.130 -0.842 1.00 97.25 89 PHE A C 1
ATOM 680 O O . PHE A 1 89 ? -9.391 -2.467 -1.581 1.00 97.25 89 PHE A O 1
ATOM 687 N N . LEU A 1 90 ? -7.389 -3.433 -1.175 1.00 95.19 90 LEU A N 1
ATOM 688 C CA . LEU A 1 90 ? -6.860 -3.148 -2.517 1.00 95.19 90 LEU A CA 1
ATOM 689 C C . LEU A 1 90 ? -7.466 -4.117 -3.538 1.00 95.19 90 LEU A C 1
ATOM 691 O O . LEU A 1 90 ? -7.798 -3.700 -4.644 1.00 95.19 90 LEU A O 1
ATOM 695 N N . GLY A 1 91 ? -7.715 -5.368 -3.133 1.00 93.25 91 GLY A N 1
ATOM 696 C CA . GLY A 1 91 ? -8.272 -6.402 -4.011 1.00 93.25 91 GLY A CA 1
ATOM 697 C C . GLY A 1 91 ? -7.271 -6.864 -5.067 1.00 93.25 91 GLY A C 1
ATOM 698 O O . GLY A 1 91 ? -7.666 -7.267 -6.155 1.00 93.25 91 GLY A O 1
ATOM 699 N N . TYR A 1 92 ? -5.981 -6.734 -4.764 1.00 94.06 92 TYR A N 1
ATOM 700 C CA . TYR A 1 92 ? -4.910 -7.248 -5.604 1.00 94.06 92 TYR A CA 1
ATOM 701 C C . TYR A 1 92 ? -4.790 -8.761 -5.444 1.00 94.06 92 TYR A C 1
ATOM 703 O O . TYR A 1 92 ? -5.058 -9.309 -4.372 1.00 94.06 92 TYR A O 1
ATOM 711 N N . GLU A 1 93 ? -4.333 -9.413 -6.508 1.00 93.44 93 GLU A N 1
ATOM 712 C CA . GLU A 1 93 ? -4.005 -10.832 -6.487 1.00 93.44 93 GLU A CA 1
ATOM 713 C C . GLU A 1 93 ? -2.852 -11.115 -5.516 1.00 93.44 93 GLU A C 1
ATOM 715 O O . GLU A 1 93 ? -1.976 -10.272 -5.281 1.00 93.44 93 GLU A O 1
ATOM 720 N N . TYR A 1 94 ? -2.844 -12.328 -4.964 1.00 91.50 94 TYR A N 1
ATOM 721 C CA . TYR A 1 94 ? -1.845 -12.750 -3.981 1.00 91.50 94 TYR A CA 1
ATOM 722 C C . TYR A 1 94 ? -0.412 -12.586 -4.506 1.00 91.50 94 TYR A C 1
ATOM 724 O O . TYR A 1 94 ? 0.431 -12.010 -3.818 1.00 91.50 94 TYR A O 1
ATOM 732 N N . ASP A 1 95 ? -0.164 -13.000 -5.748 1.00 91.31 95 ASP A N 1
ATOM 733 C CA . ASP A 1 95 ? 1.154 -12.918 -6.381 1.00 91.31 95 ASP A CA 1
ATOM 734 C C . ASP A 1 95 ? 1.646 -11.473 -6.507 1.00 91.31 95 ASP A C 1
ATOM 736 O O . ASP A 1 95 ? 2.798 -11.177 -6.189 1.00 91.31 95 ASP A O 1
ATOM 740 N N . SER A 1 96 ? 0.767 -10.544 -6.900 1.00 92.19 96 SER A N 1
ATOM 741 C CA . SER A 1 96 ? 1.105 -9.120 -6.975 1.00 92.19 96 SER A CA 1
ATOM 742 C C . SER A 1 96 ? 1.486 -8.574 -5.600 1.00 92.19 96 SER A C 1
ATOM 744 O O . SER A 1 96 ? 2.457 -7.832 -5.481 1.00 92.19 96 SER A O 1
ATOM 746 N N . ILE A 1 97 ? 0.761 -8.957 -4.546 1.00 91.94 97 ILE A N 1
ATOM 747 C CA . ILE A 1 97 ? 1.061 -8.527 -3.174 1.00 91.94 97 ILE A CA 1
ATOM 748 C C . ILE A 1 97 ? 2.394 -9.099 -2.700 1.00 91.94 97 ILE A C 1
ATOM 750 O O . ILE A 1 97 ? 3.181 -8.368 -2.101 1.00 91.94 97 ILE A O 1
ATOM 754 N N . GLU A 1 98 ? 2.667 -10.376 -2.968 1.00 89.75 98 GLU A N 1
ATOM 755 C CA . GLU A 1 98 ? 3.946 -10.997 -2.623 1.00 89.75 98 GLU A CA 1
ATOM 756 C C . GLU A 1 98 ? 5.111 -10.292 -3.313 1.00 89.75 98 GLU A C 1
ATOM 758 O O . GLU A 1 98 ? 6.076 -9.930 -2.642 1.00 89.75 98 GLU A O 1
ATOM 763 N N . ILE A 1 99 ? 4.993 -10.011 -4.610 1.00 89.44 99 ILE A N 1
ATOM 764 C CA . ILE A 1 99 ? 6.016 -9.291 -5.371 1.00 89.44 99 ILE A CA 1
ATOM 765 C C . ILE A 1 99 ? 6.243 -7.886 -4.810 1.00 89.44 99 ILE A C 1
ATOM 767 O O . ILE A 1 99 ? 7.380 -7.522 -4.506 1.00 89.44 99 ILE A O 1
ATOM 771 N N . ILE A 1 100 ? 5.176 -7.106 -4.608 1.00 88.75 100 ILE A N 1
ATOM 772 C CA . ILE A 1 100 ? 5.296 -5.759 -4.038 1.00 88.75 100 ILE A CA 1
ATOM 773 C C . ILE A 1 100 ? 5.978 -5.823 -2.659 1.00 88.75 100 ILE A C 1
ATOM 775 O O . ILE A 1 100 ? 6.833 -4.995 -2.339 1.00 88.75 100 ILE A O 1
ATOM 779 N N . TRP A 1 101 ? 5.641 -6.824 -1.840 1.00 85.31 101 TRP A N 1
ATOM 780 C CA . TRP A 1 101 ? 6.210 -6.973 -0.502 1.00 85.31 101 TRP A CA 1
ATOM 781 C C . TRP A 1 101 ? 7.664 -7.430 -0.530 1.00 85.31 101 TRP A C 1
ATOM 783 O O . TRP A 1 101 ? 8.424 -7.030 0.351 1.00 85.31 101 TRP A O 1
ATOM 793 N N . GLN A 1 102 ? 8.069 -8.224 -1.521 1.00 81.81 102 GLN A N 1
ATOM 794 C CA . GLN A 1 102 ? 9.476 -8.545 -1.750 1.00 81.81 102 GLN A CA 1
ATOM 795 C C . GLN A 1 102 ? 10.261 -7.296 -2.158 1.00 81.81 102 GLN A C 1
ATOM 797 O O . GLN A 1 102 ? 11.284 -7.003 -1.543 1.00 81.81 102 GLN A O 1
ATOM 802 N N . MET A 1 103 ? 9.728 -6.487 -3.081 1.00 78.31 103 MET A N 1
ATOM 803 C CA . MET A 1 103 ? 10.340 -5.214 -3.483 1.00 78.31 103 MET A CA 1
ATOM 804 C C . MET A 1 103 ? 10.496 -4.233 -2.307 1.00 78.31 103 MET A C 1
ATOM 806 O O . MET A 1 103 ? 11.476 -3.488 -2.227 1.00 78.31 103 MET A O 1
ATOM 810 N N . PHE A 1 104 ? 9.535 -4.210 -1.381 1.00 73.94 104 PHE A N 1
ATOM 811 C CA . PHE A 1 104 ? 9.493 -3.241 -0.284 1.00 73.94 104 PHE A CA 1
ATOM 812 C C . PHE A 1 104 ? 10.133 -3.724 1.033 1.00 73.94 104 PHE A C 1
ATOM 814 O O . PHE A 1 104 ? 10.328 -2.923 1.952 1.00 73.94 104 PHE A O 1
ATOM 821 N N . ARG A 1 105 ? 10.464 -5.015 1.175 1.00 69.38 105 ARG A N 1
ATOM 822 C CA . ARG A 1 105 ? 10.784 -5.605 2.484 1.00 69.38 105 ARG A CA 1
ATOM 823 C C . ARG A 1 105 ? 11.908 -4.853 3.198 1.00 69.38 105 ARG A C 1
ATOM 825 O O . ARG A 1 105 ? 13.018 -4.819 2.691 1.00 69.38 105 ARG A O 1
ATOM 832 N N . HIS A 1 106 ? 11.607 -4.348 4.405 1.00 53.59 106 HIS A N 1
ATOM 833 C CA . HIS A 1 106 ? 12.422 -3.912 5.567 1.00 53.59 106 HIS A CA 1
ATOM 834 C C . HIS A 1 106 ? 13.770 -3.183 5.344 1.00 53.59 106 HIS A C 1
ATOM 836 O O . HIS A 1 106 ? 14.104 -2.292 6.118 1.00 53.59 106 HIS A O 1
ATOM 842 N N . LYS A 1 107 ? 14.563 -3.520 4.327 1.00 50.84 107 LYS A N 1
ATOM 843 C CA . LYS A 1 107 ? 15.723 -2.769 3.860 1.00 50.84 107 LYS A CA 1
ATOM 844 C C . LYS A 1 107 ? 15.344 -1.544 3.042 1.00 50.84 107 LYS A C 1
ATOM 846 O O . LYS A 1 107 ? 16.088 -0.589 3.147 1.00 50.84 107 LYS A O 1
ATOM 851 N N . THR A 1 108 ? 14.223 -1.488 2.320 1.00 52.69 108 THR A N 1
ATOM 852 C CA . THR A 1 108 ? 13.911 -0.345 1.430 1.00 52.69 108 THR A CA 1
ATOM 853 C C . THR A 1 108 ? 13.808 0.998 2.171 1.00 52.69 108 THR A C 1
ATOM 855 O O . THR A 1 108 ? 14.241 2.015 1.647 1.00 52.69 108 THR A O 1
ATOM 858 N N . ILE A 1 109 ? 13.365 1.009 3.433 1.00 50.88 109 ILE A N 1
ATOM 859 C CA . ILE A 1 109 ? 13.397 2.208 4.301 1.00 50.88 109 ILE A CA 1
ATOM 860 C C . ILE A 1 109 ? 14.818 2.505 4.827 1.00 50.88 109 ILE A C 1
ATOM 862 O O . ILE A 1 109 ? 15.152 3.650 5.114 1.00 50.88 109 ILE A O 1
ATOM 866 N N . HIS A 1 110 ? 15.670 1.486 4.960 1.00 53.25 110 HIS A N 1
ATOM 867 C CA . HIS A 1 110 ? 17.051 1.620 5.441 1.00 53.25 110 HIS A CA 1
ATOM 868 C C . HIS A 1 110 ? 18.076 1.907 4.332 1.00 53.25 110 HIS A C 1
ATOM 870 O O . HIS A 1 110 ? 19.123 2.479 4.619 1.00 53.25 110 HIS A O 1
ATOM 876 N N . VAL A 1 111 ? 17.798 1.501 3.094 1.00 62.41 111 VAL A N 1
ATOM 877 C CA . VAL A 1 111 ? 18.689 1.623 1.928 1.00 62.41 111 VAL A CA 1
ATOM 878 C C . VAL A 1 111 ? 18.120 2.555 0.860 1.00 62.41 111 VAL A C 1
ATOM 880 O O . VAL A 1 111 ? 18.791 2.821 -0.131 1.00 62.41 111 VAL A O 1
ATOM 883 N N . SER A 1 112 ? 16.890 3.045 1.058 1.00 64.50 112 SER A N 1
ATOM 884 C CA . SER A 1 112 ? 16.164 3.946 0.154 1.00 64.50 112 SER A CA 1
ATOM 885 C C . SER A 1 112 ? 16.046 3.437 -1.287 1.00 64.50 112 SER A C 1
ATOM 887 O O . SER A 1 112 ? 15.855 4.233 -2.201 1.00 64.50 112 SER A O 1
ATOM 889 N N . MET A 1 113 ? 16.160 2.122 -1.508 1.00 69.56 113 MET A N 1
ATOM 890 C CA . MET A 1 113 ? 16.094 1.503 -2.831 1.00 69.56 113 MET A CA 1
ATOM 891 C C . MET A 1 113 ? 15.467 0.101 -2.743 1.00 69.56 113 MET A C 1
ATOM 893 O O . MET A 1 113 ? 15.933 -0.707 -1.936 1.00 69.56 113 MET A O 1
ATOM 897 N N . PRO A 1 114 ? 14.413 -0.199 -3.525 1.00 72.75 114 PRO A N 1
ATOM 898 C CA . PRO A 1 114 ? 13.864 -1.548 -3.629 1.00 72.75 114 PRO A CA 1
ATOM 899 C C . PRO A 1 114 ? 14.900 -2.536 -4.173 1.00 72.75 114 PRO A C 1
ATOM 901 O O . PRO A 1 114 ? 15.801 -2.144 -4.922 1.00 72.75 114 PRO A O 1
ATOM 904 N N . GLU A 1 115 ? 14.756 -3.820 -3.843 1.00 77.25 115 GLU A N 1
ATOM 905 C CA . GLU A 1 115 ? 15.579 -4.867 -4.459 1.00 77.25 115 GLU A CA 1
ATOM 906 C C . GLU A 1 115 ? 15.409 -4.836 -5.981 1.00 77.25 115 GLU A C 1
ATOM 908 O O . GLU A 1 115 ? 14.297 -4.829 -6.500 1.00 77.25 115 GLU A O 1
ATOM 913 N N . THR A 1 116 ? 16.524 -4.738 -6.703 1.00 81.69 116 THR A N 1
ATOM 914 C CA . THR A 1 116 ? 16.519 -4.457 -8.144 1.00 81.69 116 THR A CA 1
ATOM 915 C C . THR A 1 116 ? 16.112 -5.667 -8.989 1.00 81.69 116 THR A C 1
ATOM 917 O O . THR A 1 116 ? 15.479 -5.509 -10.032 1.00 81.69 116 THR A O 1
ATOM 920 N N . VAL A 1 117 ? 16.473 -6.870 -8.538 1.00 87.12 117 VAL A N 1
ATOM 921 C CA . VAL A 1 117 ? 16.074 -8.155 -9.123 1.00 87.12 117 VAL A CA 1
ATOM 922 C C . VAL A 1 117 ? 15.826 -9.132 -7.979 1.00 87.12 117 VAL A C 1
ATOM 924 O O . VAL A 1 117 ? 16.625 -9.183 -7.043 1.00 87.12 117 VAL A O 1
ATOM 927 N N . PHE A 1 118 ? 14.749 -9.905 -8.065 1.00 87.25 118 PHE A N 1
ATOM 928 C CA . PHE A 1 118 ? 14.389 -10.947 -7.104 1.00 87.25 118 PHE A CA 1
ATOM 929 C C . PHE A 1 118 ? 13.847 -12.184 -7.833 1.00 87.25 118 PHE A C 1
ATOM 931 O O . PHE A 1 118 ? 13.470 -12.123 -9.005 1.00 87.25 118 PHE A O 1
ATOM 938 N N . GLU A 1 119 ? 13.838 -13.327 -7.149 1.00 89.88 119 GLU A N 1
ATOM 939 C CA . GLU A 1 119 ? 13.311 -14.582 -7.689 1.00 89.88 119 GLU A CA 1
ATOM 940 C C . GLU A 1 119 ? 11.878 -14.815 -7.201 1.00 89.88 119 GLU A C 1
ATOM 942 O O . GLU A 1 119 ? 11.607 -14.820 -6.000 1.00 89.88 119 GLU A O 1
ATOM 947 N N . PHE A 1 120 ? 10.954 -15.031 -8.136 1.00 89.88 120 PHE A N 1
ATOM 948 C CA . PHE A 1 120 ? 9.556 -15.335 -7.842 1.00 89.88 120 PHE A CA 1
ATOM 949 C C . PHE A 1 120 ? 9.045 -16.374 -8.836 1.00 89.88 120 PHE A C 1
ATOM 951 O O . PHE A 1 120 ? 9.096 -16.150 -10.043 1.00 89.88 120 PHE A O 1
ATOM 958 N N . ASP A 1 121 ? 8.566 -17.516 -8.333 1.00 89.38 121 ASP A N 1
ATOM 959 C CA . ASP A 1 121 ? 8.019 -18.599 -9.163 1.00 89.38 121 ASP A CA 1
ATOM 960 C C . ASP A 1 121 ? 8.975 -19.016 -10.305 1.00 89.38 121 ASP A C 1
ATOM 962 O O . ASP A 1 121 ? 8.635 -19.000 -11.486 1.00 89.38 121 ASP A O 1
ATOM 966 N N . ASN A 1 122 ? 10.232 -19.307 -9.937 1.00 89.75 122 ASN A N 1
ATOM 967 C CA . ASN A 1 122 ? 11.340 -19.665 -10.839 1.00 89.75 122 ASN A CA 1
ATOM 968 C C . ASN A 1 122 ? 11.676 -18.631 -11.934 1.00 89.75 122 ASN A C 1
ATOM 970 O O . ASN A 1 122 ? 12.417 -18.949 -12.863 1.00 89.75 122 ASN A O 1
ATOM 974 N N . ARG A 1 123 ? 11.165 -17.400 -11.829 1.00 90.69 123 ARG A N 1
ATOM 975 C CA . ARG A 1 123 ? 11.483 -16.277 -12.720 1.00 90.69 123 ARG A CA 1
ATOM 976 C C . ARG A 1 123 ? 12.392 -15.288 -12.009 1.00 90.69 123 ARG A C 1
ATOM 978 O O . ARG A 1 123 ? 12.243 -15.068 -10.805 1.00 90.69 123 ARG A O 1
ATOM 985 N N . ARG A 1 124 ? 13.292 -14.648 -12.757 1.00 90.81 124 ARG A N 1
ATOM 986 C CA . ARG A 1 124 ? 14.089 -13.517 -12.263 1.00 90.81 124 ARG A CA 1
ATOM 987 C C . ARG A 1 124 ? 13.406 -12.229 -12.675 1.00 90.81 124 ARG A C 1
ATOM 989 O O . ARG A 1 124 ? 13.467 -11.811 -13.831 1.00 90.81 124 ARG A O 1
ATOM 996 N N . ILE A 1 125 ? 12.754 -11.605 -11.709 1.00 90.50 125 ILE A N 1
ATOM 997 C CA . ILE A 1 125 ? 11.899 -10.450 -11.926 1.00 90.50 125 ILE A CA 1
ATOM 998 C C . ILE A 1 125 ? 12.658 -9.190 -11.515 1.00 90.50 125 ILE A C 1
ATOM 1000 O O . ILE A 1 125 ? 13.128 -9.076 -10.384 1.00 90.50 125 ILE A O 1
ATOM 1004 N N . SER A 1 126 ? 12.778 -8.238 -12.437 1.00 89.56 126 SER A N 1
ATOM 1005 C CA . SER A 1 126 ? 13.087 -6.845 -12.108 1.00 89.56 126 SER A CA 1
ATOM 1006 C C . SER A 1 126 ? 11.796 -6.030 -12.030 1.00 89.56 126 SER A C 1
ATOM 1008 O O . SER A 1 126 ? 10.705 -6.560 -12.221 1.00 89.56 126 SER A O 1
ATOM 1010 N N . TRP A 1 127 ? 11.878 -4.736 -11.761 1.00 88.50 127 TRP A N 1
ATOM 1011 C CA . TRP A 1 127 ? 10.712 -3.864 -11.741 1.00 88.50 127 TRP A CA 1
ATOM 1012 C C . TRP A 1 127 ? 10.978 -2.577 -12.501 1.00 88.50 127 TRP A C 1
ATOM 1014 O O . TRP A 1 127 ? 12.109 -2.099 -12.580 1.00 88.50 127 TRP A O 1
ATOM 1024 N N . GLU A 1 128 ? 9.913 -2.007 -13.049 1.00 87.50 128 GLU A N 1
ATOM 1025 C CA . GLU A 1 128 ? 9.962 -0.715 -13.716 1.00 87.50 128 GLU A CA 1
ATOM 1026 C C . GLU A 1 128 ? 8.824 0.186 -13.248 1.00 87.50 128 GLU A C 1
ATOM 1028 O O . GLU A 1 128 ? 7.730 -0.267 -12.890 1.00 87.50 128 GLU A O 1
ATOM 1033 N N . LEU A 1 129 ? 9.103 1.484 -13.284 1.00 87.19 129 LEU A N 1
ATOM 1034 C CA . LEU A 1 129 ? 8.083 2.513 -13.185 1.00 87.19 129 LEU A CA 1
ATOM 1035 C C . LEU A 1 129 ? 7.634 2.812 -14.609 1.00 87.19 129 LEU A C 1
ATOM 1037 O O . LEU A 1 129 ? 8.447 3.218 -15.438 1.00 87.19 129 LEU A O 1
ATOM 1041 N N . ASN A 1 130 ? 6.367 2.549 -14.900 1.00 76.50 130 ASN A N 1
ATOM 1042 C CA . ASN A 1 130 ? 5.793 2.805 -16.212 1.00 76.50 130 ASN A CA 1
ATOM 1043 C C . ASN A 1 130 ? 4.812 3.963 -16.087 1.00 76.50 130 ASN A C 1
ATOM 1045 O O . ASN A 1 130 ? 3.783 3.813 -15.431 1.00 76.50 130 ASN A O 1
ATOM 1049 N N . ASP A 1 131 ? 5.138 5.083 -16.726 1.00 65.50 131 ASP A N 1
ATOM 1050 C CA . ASP A 1 131 ? 4.285 6.275 -16.775 1.00 65.50 131 ASP A CA 1
ATOM 1051 C C . ASP A 1 131 ? 3.350 6.273 -18.002 1.00 65.50 131 ASP A C 1
ATOM 1053 O O . ASP A 1 131 ? 2.416 7.067 -18.070 1.00 65.50 131 ASP A O 1
ATOM 1057 N N . ASP A 1 132 ? 3.575 5.385 -18.977 1.00 73.50 132 ASP A N 1
ATOM 1058 C CA . ASP A 1 132 ? 2.961 5.482 -20.306 1.00 73.50 132 ASP A CA 1
ATOM 1059 C C . ASP A 1 132 ? 1.751 4.551 -20.487 1.00 73.50 132 ASP A C 1
ATOM 1061 O O . ASP A 1 132 ? 0.854 4.841 -21.283 1.00 73.50 132 ASP A O 1
ATOM 1065 N N . ASN A 1 133 ? 1.684 3.426 -19.761 1.00 82.88 133 ASN A N 1
ATOM 1066 C CA . ASN A 1 133 ? 0.575 2.477 -19.889 1.00 82.88 133 ASN A CA 1
ATOM 1067 C C . ASN A 1 133 ? 0.061 1.932 -18.549 1.00 82.88 133 ASN A C 1
ATOM 1069 O O . ASN A 1 133 ? 0.519 0.906 -18.039 1.00 82.88 133 ASN A O 1
ATOM 1073 N N . LYS A 1 134 ? -1.013 2.552 -18.049 1.00 87.75 134 LYS A N 1
ATOM 1074 C CA . LYS A 1 134 ? -1.740 2.111 -16.848 1.00 87.75 134 LYS A CA 1
ATOM 1075 C C . LYS A 1 134 ? -2.279 0.676 -16.915 1.00 87.75 134 LYS A C 1
ATOM 1077 O O . LYS A 1 134 ? -2.512 0.090 -15.864 1.00 87.75 134 LYS A O 1
ATOM 1082 N N . ALA A 1 135 ? -2.506 0.114 -18.109 1.00 89.94 135 ALA A N 1
ATOM 1083 C CA . ALA A 1 135 ? -3.054 -1.238 -18.258 1.00 89.94 135 ALA A CA 1
ATOM 1084 C C . ALA A 1 135 ? -2.074 -2.322 -17.793 1.00 89.94 135 ALA A C 1
ATOM 1086 O O . ALA A 1 135 ? -2.498 -3.413 -17.428 1.00 89.94 135 ALA A O 1
ATOM 1087 N N . ASN A 1 136 ? -0.781 -1.996 -17.761 1.00 91.75 136 ASN A N 1
ATOM 1088 C CA . ASN A 1 136 ? 0.261 -2.913 -17.323 1.00 91.75 136 ASN A CA 1
ATOM 1089 C C . ASN A 1 136 ? 0.467 -2.881 -15.801 1.00 91.75 136 ASN A C 1
ATOM 1091 O O . ASN A 1 136 ? 1.301 -3.620 -15.293 1.00 91.75 136 ASN A O 1
ATOM 1095 N N . HIS A 1 137 ? -0.254 -2.034 -15.055 1.00 94.50 137 HIS A N 1
ATOM 1096 C CA . HIS A 1 137 ? -0.082 -1.930 -13.608 1.00 94.50 137 HIS A CA 1
ATOM 1097 C C . HIS A 1 137 ? -0.253 -3.294 -12.917 1.00 94.50 137 HIS A C 1
ATOM 1099 O O . HIS A 1 137 ? -1.273 -3.957 -13.086 1.00 94.50 137 HIS A O 1
ATOM 1105 N N . LEU A 1 138 ? 0.754 -3.680 -12.126 1.00 93.62 138 LEU A N 1
ATOM 1106 C CA . LEU A 1 138 ? 0.868 -4.943 -11.385 1.00 93.62 138 LEU A CA 1
ATOM 1107 C C . LEU A 1 138 ? 0.952 -6.202 -12.253 1.00 93.62 138 LEU A C 1
ATOM 1109 O O . LEU A 1 138 ? 0.736 -7.309 -11.755 1.00 93.62 138 LEU A O 1
ATOM 1113 N N . GLN A 1 139 ? 1.298 -6.051 -13.531 1.00 93.19 139 GLN A N 1
ATOM 1114 C CA . GLN A 1 139 ? 1.553 -7.178 -14.418 1.00 93.19 139 GLN A CA 1
ATOM 1115 C C . GLN A 1 139 ? 3.028 -7.577 -14.402 1.00 93.19 139 GLN A C 1
ATOM 1117 O O . GLN A 1 139 ? 3.924 -6.734 -14.306 1.00 93.19 139 GLN A O 1
ATOM 1122 N N . ILE A 1 140 ? 3.262 -8.882 -14.539 1.00 92.06 140 ILE A N 1
ATOM 1123 C CA . ILE A 1 140 ? 4.575 -9.456 -14.828 1.00 92.06 140 ILE A CA 1
ATOM 1124 C C . ILE A 1 140 ? 4.660 -9.619 -16.341 1.00 92.06 140 ILE A C 1
ATOM 1126 O O . ILE A 1 140 ? 3.924 -10.415 -16.924 1.00 92.06 140 ILE A O 1
ATOM 1130 N N . LEU A 1 141 ? 5.548 -8.866 -16.975 1.00 91.50 141 LEU A N 1
ATOM 1131 C CA . LEU A 1 141 ? 5.754 -8.897 -18.417 1.00 91.50 141 LEU A CA 1
ATOM 1132 C C . LEU A 1 141 ? 7.106 -9.538 -18.735 1.00 91.50 141 LEU A C 1
ATOM 1134 O O . LEU A 1 141 ? 8.058 -9.336 -17.981 1.00 91.50 141 LEU A O 1
ATOM 1138 N N . PRO A 1 142 ? 7.231 -10.298 -19.834 1.00 91.00 142 PRO A N 1
ATOM 1139 C CA . PRO A 1 142 ? 8.534 -10.767 -20.285 1.00 91.00 142 PRO A CA 1
ATOM 1140 C C . PRO A 1 142 ? 9.427 -9.571 -20.629 1.00 91.00 142 PRO A C 1
ATOM 1142 O O . PRO A 1 142 ? 8.959 -8.567 -21.176 1.00 91.00 142 PRO A O 1
ATOM 1145 N N . ARG A 1 143 ? 10.721 -9.685 -20.327 1.00 86.56 143 ARG A N 1
ATOM 1146 C CA . ARG A 1 143 ? 11.721 -8.706 -20.756 1.00 86.56 143 ARG A CA 1
ATOM 1147 C C . ARG A 1 143 ? 11.784 -8.696 -22.281 1.00 86.56 143 ARG A C 1
ATOM 1149 O O . ARG A 1 143 ? 11.872 -9.754 -22.910 1.00 86.56 143 ARG A O 1
ATOM 1156 N N . SER A 1 144 ? 11.786 -7.512 -22.885 1.00 81.44 144 SER A N 1
ATOM 1157 C CA . SER A 1 144 ? 11.999 -7.411 -24.328 1.00 81.44 144 SER A CA 1
ATOM 1158 C C . SER A 1 144 ? 13.422 -7.846 -24.684 1.00 81.44 144 SER A C 1
ATOM 1160 O O . SER A 1 144 ? 14.382 -7.548 -23.976 1.00 81.44 144 SER A O 1
ATOM 1162 N N . ILE A 1 145 ? 13.589 -8.492 -25.839 1.00 72.44 145 ILE A N 1
ATOM 1163 C CA . ILE A 1 145 ? 14.910 -8.856 -26.381 1.00 72.44 145 ILE A CA 1
ATOM 1164 C C . ILE A 1 145 ? 15.775 -7.601 -26.608 1.00 72.44 145 ILE A C 1
ATOM 1166 O O . ILE A 1 145 ? 17.000 -7.666 -26.554 1.00 72.44 145 ILE A O 1
ATOM 1170 N N . THR A 1 146 ? 15.137 -6.451 -26.840 1.00 72.94 146 THR A N 1
ATOM 1171 C CA . THR A 1 146 ? 15.804 -5.163 -27.069 1.00 72.94 146 THR A CA 1
ATOM 1172 C C . THR A 1 146 ? 16.149 -4.409 -25.784 1.00 72.94 146 THR A C 1
ATOM 1174 O O . THR A 1 146 ? 16.860 -3.409 -25.848 1.00 72.94 146 THR A O 1
ATOM 1177 N N . GLU A 1 147 ? 15.637 -4.833 -24.626 1.00 73.12 147 GLU A N 1
ATOM 1178 C CA . GLU A 1 147 ? 15.956 -4.209 -23.342 1.00 73.12 147 GLU A CA 1
ATOM 1179 C C . GLU A 1 147 ? 17.324 -4.698 -22.863 1.00 73.12 147 GLU A C 1
ATOM 1181 O O . GLU A 1 147 ? 17.574 -5.899 -22.730 1.00 73.12 147 GLU A O 1
ATOM 1186 N N . SER A 1 148 ? 18.233 -3.763 -22.576 1.00 65.00 148 SER A N 1
ATOM 1187 C CA . SER A 1 148 ? 19.479 -4.131 -21.913 1.00 65.00 148 SER A CA 1
ATOM 1188 C C . SER A 1 148 ? 19.164 -4.615 -20.498 1.00 65.00 148 SER A C 1
ATOM 1190 O O . SER A 1 148 ? 18.463 -3.921 -19.764 1.00 65.00 148 SER A O 1
ATOM 1192 N N . GLY A 1 149 ? 19.774 -5.719 -20.057 1.00 69.69 149 GLY A N 1
ATOM 1193 C CA . GLY A 1 149 ? 19.787 -6.122 -18.639 1.00 69.69 149 GLY A CA 1
ATOM 1194 C C . GLY A 1 149 ? 20.505 -5.123 -17.715 1.00 69.69 149 GLY A C 1
ATOM 1195 O O . GLY A 1 149 ? 20.715 -5.385 -16.539 1.00 69.69 149 GLY A O 1
ATOM 1196 N N . ILE A 1 150 ? 20.919 -3.970 -18.236 1.00 68.56 150 ILE A N 1
ATOM 1197 C CA . ILE A 1 150 ? 21.671 -2.957 -17.514 1.00 68.56 150 ILE A CA 1
ATOM 1198 C C . ILE A 1 150 ? 20.702 -2.064 -16.746 1.00 68.56 150 ILE A C 1
ATOM 1200 O O . ILE A 1 150 ? 19.907 -1.345 -17.347 1.00 68.56 150 ILE A O 1
ATOM 1204 N N . ILE A 1 151 ? 20.825 -2.064 -15.420 1.00 70.19 151 ILE A N 1
ATOM 1205 C CA . ILE A 1 151 ? 20.028 -1.229 -14.526 1.00 70.19 151 ILE A CA 1
ATOM 1206 C C . ILE A 1 151 ? 20.939 -0.150 -13.916 1.00 70.19 151 ILE A C 1
ATOM 1208 O O . ILE A 1 151 ? 22.035 -0.463 -13.430 1.00 70.19 151 ILE A O 1
ATOM 1212 N N . PRO A 1 152 ? 20.547 1.137 -13.972 1.00 62.69 152 PRO A N 1
ATOM 1213 C CA . PRO A 1 152 ? 21.302 2.202 -13.330 1.00 62.69 152 PRO A CA 1
ATOM 1214 C C . PRO A 1 152 ? 21.182 2.108 -11.803 1.00 62.69 152 PRO A C 1
ATOM 1216 O O . PRO A 1 152 ? 20.082 2.027 -11.261 1.00 62.69 152 PRO A O 1
ATOM 1219 N N . ILE A 1 153 ? 22.318 2.164 -11.106 1.00 67.38 153 ILE A N 1
ATOM 1220 C CA . ILE A 1 153 ? 22.400 2.285 -9.647 1.00 67.38 153 ILE A CA 1
ATOM 1221 C C . ILE A 1 153 ? 23.309 3.476 -9.333 1.00 67.38 153 ILE A C 1
ATOM 1223 O O . ILE A 1 153 ? 24.532 3.409 -9.485 1.00 67.38 153 ILE A O 1
ATOM 1227 N N . GLY A 1 154 ? 22.704 4.598 -8.936 1.00 69.25 154 GLY A N 1
ATOM 1228 C CA . GLY A 1 154 ? 23.409 5.876 -8.808 1.00 69.25 154 GLY A CA 1
ATOM 1229 C C . GLY A 1 154 ? 24.039 6.303 -10.138 1.00 69.25 154 GLY A C 1
ATOM 1230 O O . GLY A 1 154 ? 23.377 6.312 -11.172 1.00 69.25 154 GLY A O 1
ATOM 1231 N N . ASN A 1 155 ? 25.338 6.614 -10.119 1.00 71.25 155 ASN A N 1
ATOM 1232 C CA . ASN A 1 155 ? 26.106 6.973 -11.320 1.00 71.25 155 ASN A CA 1
ATOM 1233 C C . ASN A 1 155 ? 26.734 5.756 -12.027 1.00 71.25 155 ASN A C 1
ATOM 1235 O O . ASN A 1 155 ? 27.513 5.918 -12.967 1.00 71.25 155 ASN A O 1
ATOM 1239 N N . THR A 1 156 ? 26.433 4.536 -11.574 1.00 71.25 156 THR A N 1
ATOM 1240 C CA . THR A 1 156 ? 26.983 3.291 -12.120 1.00 71.25 156 THR A CA 1
ATOM 1241 C C . THR A 1 156 ? 25.909 2.519 -12.878 1.00 71.25 156 THR A C 1
ATOM 1243 O O . THR A 1 156 ? 24.720 2.593 -12.582 1.00 71.25 156 THR A O 1
ATOM 1246 N N . ARG A 1 157 ? 26.337 1.760 -13.885 1.00 73.25 157 ARG A N 1
ATOM 1247 C CA . ARG A 1 157 ? 25.491 0.849 -14.653 1.00 73.25 157 ARG A CA 1
ATOM 1248 C C . ARG A 1 157 ? 25.898 -0.577 -14.325 1.00 73.25 157 ARG A C 1
ATOM 1250 O O . ARG A 1 157 ? 27.045 -0.941 -14.569 1.00 73.25 157 ARG A O 1
ATOM 1257 N N . ILE A 1 158 ? 24.978 -1.358 -13.767 1.00 75.69 158 ILE A N 1
ATOM 1258 C CA . ILE A 1 158 ? 25.222 -2.766 -13.447 1.00 75.69 158 ILE A CA 1
ATOM 1259 C C . ILE A 1 158 ? 24.400 -3.616 -14.403 1.00 75.69 158 ILE A C 1
ATOM 1261 O O . ILE A 1 158 ? 23.206 -3.383 -14.567 1.00 75.69 158 ILE A O 1
ATOM 1265 N N . ASN A 1 159 ? 25.041 -4.589 -15.048 1.00 79.06 159 ASN A N 1
ATOM 1266 C CA . ASN A 1 159 ? 24.326 -5.600 -15.815 1.00 79.06 159 ASN A CA 1
ATOM 1267 C C . ASN A 1 159 ? 23.746 -6.628 -14.840 1.00 79.06 159 ASN A C 1
ATOM 1269 O O . ASN A 1 159 ? 24.501 -7.331 -14.169 1.00 79.06 159 ASN A O 1
ATOM 1273 N N . LEU A 1 160 ? 22.424 -6.670 -14.736 1.00 80.31 160 LEU A N 1
ATOM 1274 C CA . LEU A 1 160 ? 21.687 -7.611 -13.911 1.00 80.31 160 LEU A CA 1
ATOM 1275 C C . LEU A 1 160 ? 20.883 -8.542 -14.818 1.00 80.31 160 LEU A C 1
ATOM 1277 O O . LEU A 1 160 ? 20.181 -8.123 -15.738 1.00 80.31 160 LEU A O 1
ATOM 1281 N N . GLU A 1 161 ? 20.997 -9.839 -14.565 1.00 84.56 161 GLU A N 1
ATOM 1282 C CA . GLU A 1 161 ? 20.264 -10.847 -15.320 1.00 84.56 161 GLU A CA 1
ATOM 1283 C C . GLU A 1 161 ? 18.839 -10.978 -14.782 1.00 84.56 161 GLU A C 1
ATOM 1285 O O . GLU A 1 161 ? 18.636 -11.372 -13.635 1.00 84.56 161 GLU A O 1
ATOM 1290 N N . TYR A 1 162 ? 17.857 -10.680 -15.629 1.00 88.81 162 TYR A N 1
ATOM 1291 C CA . TYR A 1 162 ? 16.436 -10.881 -15.364 1.00 88.81 162 TYR A CA 1
ATOM 1292 C C . TYR A 1 162 ? 15.709 -11.228 -16.669 1.00 88.81 162 TYR A C 1
ATOM 1294 O O . TYR A 1 162 ? 16.168 -10.859 -17.756 1.00 88.81 162 TYR A O 1
ATOM 1302 N N . ASP A 1 163 ? 14.597 -11.948 -16.559 1.00 89.94 163 ASP A N 1
ATOM 1303 C CA . ASP A 1 163 ? 13.796 -12.435 -17.689 1.00 89.94 163 ASP A CA 1
ATOM 1304 C C . ASP A 1 163 ? 12.390 -11.823 -17.734 1.00 89.94 163 ASP A C 1
ATOM 1306 O O . ASP A 1 163 ? 11.758 -11.821 -18.791 1.00 89.94 163 ASP A O 1
ATOM 1310 N N . HIS A 1 164 ? 11.929 -11.237 -16.627 1.00 92.06 164 HIS A N 1
ATOM 1311 C CA . HIS A 1 164 ? 10.640 -10.564 -16.527 1.00 92.06 164 HIS A CA 1
ATOM 1312 C C . HIS A 1 164 ? 10.751 -9.235 -15.781 1.00 92.06 164 HIS A C 1
ATOM 1314 O O . HIS A 1 164 ? 11.672 -9.006 -14.996 1.00 92.06 164 HIS A O 1
ATOM 1320 N N . LYS A 1 165 ? 9.765 -8.368 -15.993 1.00 90.44 165 LYS A N 1
ATOM 1321 C CA . LYS A 1 165 ? 9.604 -7.107 -15.280 1.00 90.44 165 LYS A CA 1
ATOM 1322 C C . LYS A 1 165 ? 8.224 -7.005 -14.648 1.00 90.44 165 LYS A C 1
ATOM 1324 O O . LYS A 1 165 ? 7.217 -7.309 -15.284 1.00 90.44 165 LYS A O 1
ATOM 1329 N N . PHE A 1 166 ? 8.188 -6.571 -13.400 1.00 92.50 166 PHE A N 1
ATOM 1330 C CA . PHE A 1 166 ? 6.974 -6.194 -12.700 1.00 92.50 166 PHE A CA 1
ATOM 1331 C C . PHE A 1 166 ? 6.730 -4.697 -12.862 1.00 92.50 166 PHE A C 1
ATOM 1333 O O . PHE A 1 166 ? 7.603 -3.878 -12.570 1.00 92.50 166 PHE A O 1
ATOM 1340 N N . VAL A 1 167 ? 5.548 -4.334 -13.342 1.00 92.25 167 VAL A N 1
ATOM 1341 C CA . VAL A 1 167 ? 5.265 -2.957 -13.746 1.00 92.25 167 VAL A CA 1
ATOM 1342 C C . VAL A 1 167 ? 4.449 -2.229 -12.683 1.00 92.25 167 VAL A C 1
ATOM 1344 O O . VAL A 1 167 ? 3.337 -2.635 -12.341 1.00 92.25 167 VAL A O 1
ATOM 1347 N N . ILE A 1 168 ? 4.956 -1.096 -12.195 1.00 92.62 168 ILE A N 1
ATOM 1348 C CA . ILE A 1 168 ? 4.228 -0.226 -11.266 1.00 92.62 168 ILE A CA 1
ATOM 1349 C C . ILE A 1 168 ? 3.919 1.106 -11.952 1.00 92.62 168 ILE A C 1
ATOM 1351 O O . ILE A 1 168 ? 4.819 1.813 -12.393 1.00 92.62 168 ILE A O 1
ATOM 1355 N N . HIS A 1 169 ? 2.636 1.467 -11.994 1.00 94.12 169 HIS A N 1
ATOM 1356 C CA . HIS A 1 169 ? 2.171 2.789 -12.401 1.00 94.12 169 HIS A CA 1
ATOM 1357 C C . HIS A 1 169 ? 1.776 3.547 -11.131 1.00 94.12 169 HIS A C 1
ATOM 1359 O O . HIS A 1 169 ? 0.770 3.219 -10.496 1.00 94.12 169 HIS A O 1
ATOM 1365 N N . ILE A 1 170 ? 2.590 4.522 -10.723 1.00 92.81 170 ILE A N 1
ATOM 1366 C CA . ILE A 1 170 ? 2.498 5.152 -9.394 1.00 92.81 170 ILE A CA 1
ATOM 1367 C C . ILE A 1 170 ? 1.148 5.839 -9.182 1.00 92.81 170 ILE A C 1
ATOM 1369 O O . ILE A 1 170 ? 0.547 5.693 -8.119 1.00 92.81 170 ILE A O 1
ATOM 1373 N N . GLU A 1 171 ? 0.625 6.541 -10.188 1.00 93.19 171 GLU A N 1
ATOM 1374 C CA . GLU A 1 171 ? -0.687 7.184 -10.064 1.00 93.19 171 GLU A CA 1
ATOM 1375 C C . GLU A 1 171 ? -1.827 6.165 -9.954 1.00 93.19 171 GLU A C 1
ATOM 1377 O O . GLU A 1 171 ? -2.850 6.437 -9.326 1.00 93.19 171 GLU A O 1
ATOM 1382 N N . THR A 1 172 ? -1.681 4.977 -10.548 1.00 95.69 172 THR A N 1
ATOM 1383 C CA . THR A 1 172 ? -2.703 3.929 -10.405 1.00 95.69 172 THR A CA 1
ATOM 1384 C C . THR A 1 172 ? -2.645 3.359 -8.997 1.00 95.69 172 THR A C 1
ATOM 1386 O O . THR A 1 172 ? -3.675 3.307 -8.329 1.00 95.69 172 THR A O 1
ATOM 1389 N N . LEU A 1 173 ? -1.439 3.057 -8.508 1.00 95.56 173 LEU A N 1
ATOM 1390 C CA . LEU A 1 173 ? -1.216 2.590 -7.144 1.00 95.56 173 LEU A CA 1
ATOM 1391 C C . LEU A 1 173 ? -1.776 3.577 -6.110 1.00 95.56 173 LEU A C 1
ATOM 1393 O O . LEU A 1 173 ? -2.491 3.176 -5.193 1.00 95.56 173 LEU A O 1
ATOM 1397 N N . SER A 1 174 ? -1.506 4.877 -6.263 1.00 96.44 174 SER A N 1
ATOM 1398 C CA . SER A 1 174 ? -2.003 5.896 -5.332 1.00 96.44 174 SER A CA 1
ATOM 1399 C C . SER A 1 174 ? -3.533 5.986 -5.345 1.00 96.44 174 SER A C 1
ATOM 1401 O O . SER A 1 174 ? -4.160 6.050 -4.285 1.00 96.44 174 SER A O 1
ATOM 1403 N N . ASN A 1 175 ? -4.157 5.918 -6.524 1.00 97.25 175 ASN A N 1
ATOM 1404 C CA . ASN A 1 175 ? -5.611 5.902 -6.656 1.00 97.25 175 ASN A CA 1
ATOM 1405 C C . ASN A 1 175 ? -6.239 4.641 -6.050 1.00 97.25 175 ASN A C 1
ATOM 1407 O O . ASN A 1 175 ? -7.299 4.728 -5.427 1.00 97.25 175 ASN A O 1
ATOM 1411 N N . ASP A 1 176 ? -5.608 3.482 -6.209 1.00 97.75 176 ASP A N 1
ATOM 1412 C CA . ASP A 1 176 ? -6.081 2.231 -5.624 1.00 97.75 176 ASP A CA 1
ATOM 1413 C C . ASP A 1 176 ? -5.978 2.252 -4.099 1.00 97.75 176 ASP A C 1
ATOM 1415 O O . ASP A 1 176 ? -6.937 1.877 -3.420 1.00 97.75 176 ASP A O 1
ATOM 1419 N N . ILE A 1 177 ? -4.891 2.802 -3.550 1.00 98.00 177 ILE A N 1
ATOM 1420 C CA . ILE A 1 177 ? -4.755 3.045 -2.110 1.00 98.00 177 ILE A CA 1
ATOM 1421 C C . ILE A 1 177 ? -5.880 3.957 -1.617 1.00 98.00 177 ILE A C 1
ATOM 1423 O O . ILE A 1 177 ? -6.570 3.593 -0.667 1.00 98.00 177 ILE A O 1
ATOM 1427 N N . ILE A 1 178 ? -6.139 5.088 -2.280 1.00 98.44 178 ILE A N 1
ATOM 1428 C CA . ILE A 1 178 ? -7.231 6.000 -1.898 1.00 98.44 178 ILE A CA 1
ATOM 1429 C C . ILE A 1 178 ? -8.580 5.268 -1.889 1.00 98.44 178 ILE A C 1
ATOM 1431 O O . ILE A 1 178 ? -9.321 5.347 -0.908 1.00 98.44 178 ILE A O 1
ATOM 1435 N N . LYS A 1 179 ? -8.893 4.501 -2.941 1.00 98.38 179 LYS A N 1
ATOM 1436 C CA . LYS A 1 179 ? -10.122 3.692 -2.993 1.00 98.38 179 LYS A CA 1
ATOM 1437 C C . LYS A 1 179 ? -10.176 2.674 -1.853 1.00 98.38 179 LYS A C 1
ATOM 1439 O O . LYS A 1 179 ? -11.233 2.499 -1.254 1.00 98.38 179 LYS A O 1
ATOM 1444 N N . SER A 1 180 ? -9.060 2.016 -1.537 1.00 98.12 180 SER A N 1
ATOM 1445 C CA . SER A 1 180 ? -8.988 1.037 -0.446 1.00 98.12 180 SER A CA 1
ATOM 1446 C C . SER A 1 180 ? -9.255 1.670 0.922 1.00 98.12 180 SER A C 1
ATOM 1448 O O . SER A 1 180 ? -9.955 1.077 1.738 1.00 98.12 180 SER A O 1
ATOM 1450 N N . MET A 1 181 ? -8.788 2.905 1.149 1.00 98.06 181 MET A N 1
ATOM 1451 C CA . MET A 1 181 ? -9.050 3.647 2.383 1.00 98.06 181 MET A CA 1
ATOM 1452 C C . MET A 1 181 ? -10.539 3.967 2.547 1.00 98.06 181 MET A C 1
ATOM 1454 O O . MET A 1 181 ? -11.074 3.828 3.644 1.00 98.06 181 MET A O 1
ATOM 1458 N N . HIS A 1 182 ? -11.232 4.331 1.464 1.00 97.81 182 HIS A N 1
ATOM 1459 C CA . HIS A 1 182 ? -12.682 4.541 1.505 1.00 97.81 182 HIS A CA 1
ATOM 1460 C C . HIS A 1 182 ? -13.450 3.233 1.747 1.00 97.81 182 HIS A C 1
ATOM 1462 O O . HIS A 1 182 ? -14.298 3.191 2.631 1.00 97.81 182 HIS A O 1
ATOM 1468 N N . LYS A 1 183 ? -13.084 2.133 1.071 1.00 98.06 183 LYS A N 1
ATOM 1469 C CA . LYS A 1 183 ? -13.673 0.808 1.351 1.00 98.06 183 LYS A CA 1
ATOM 1470 C C . LYS A 1 183 ? -13.460 0.371 2.805 1.00 98.06 183 LYS A C 1
ATOM 1472 O O . LYS A 1 183 ? -14.324 -0.273 3.394 1.00 98.06 183 LYS A O 1
ATOM 1477 N N . TYR A 1 184 ? -12.303 0.697 3.380 1.00 97.81 184 TYR A N 1
ATOM 1478 C CA . TYR A 1 184 ? -12.009 0.439 4.786 1.00 97.81 184 TYR A CA 1
ATOM 1479 C C . TYR A 1 184 ? -12.935 1.230 5.718 1.00 97.81 184 TYR A C 1
ATOM 1481 O O . TYR A 1 184 ? -13.442 0.651 6.677 1.00 97.81 184 TYR A O 1
ATOM 1489 N N . LEU A 1 185 ? -13.212 2.509 5.425 1.00 97.56 185 LEU A N 1
ATOM 1490 C CA . LEU A 1 185 ? -14.203 3.292 6.176 1.00 97.56 185 LEU A CA 1
ATOM 1491 C C . LEU A 1 185 ? -15.593 2.651 6.109 1.00 97.56 185 LEU A C 1
ATOM 1493 O O . LEU A 1 185 ? -16.207 2.433 7.151 1.00 97.56 185 LEU A O 1
ATOM 1497 N N . ASP A 1 186 ? -16.040 2.266 4.912 1.00 97.56 186 ASP A N 1
ATOM 1498 C CA . ASP A 1 186 ? -17.347 1.625 4.719 1.00 97.56 186 ASP A CA 1
ATOM 1499 C C . ASP A 1 186 ? -17.477 0.313 5.512 1.00 97.56 186 ASP A C 1
ATOM 1501 O O . ASP A 1 186 ? -18.569 -0.061 5.950 1.00 97.56 186 ASP A O 1
ATOM 1505 N N . ALA A 1 187 ? -16.372 -0.424 5.664 1.00 97.50 187 ALA A N 1
ATOM 1506 C CA . ALA A 1 187 ? -16.321 -1.645 6.460 1.00 97.50 187 ALA A CA 1
ATOM 1507 C C . ALA A 1 187 ? -16.317 -1.347 7.965 1.00 97.50 187 ALA A C 1
ATOM 1509 O O . ALA A 1 187 ? -16.976 -2.046 8.732 1.00 97.50 187 ALA A O 1
ATOM 1510 N N . LEU A 1 188 ? -15.612 -0.301 8.390 1.00 96.44 188 LEU A N 1
ATOM 1511 C CA . LEU A 1 188 ? -15.470 0.096 9.789 1.00 96.44 188 LEU A CA 1
ATOM 1512 C C . LEU A 1 188 ? -16.802 0.541 10.414 1.00 96.44 188 LEU A C 1
ATOM 1514 O O . LEU A 1 188 ? -17.033 0.288 11.593 1.00 96.44 188 LEU A O 1
ATOM 1518 N N . GLU A 1 189 ? -17.710 1.115 9.622 1.00 94.50 189 GLU A N 1
ATOM 1519 C CA . GLU A 1 189 ? -19.078 1.446 10.054 1.00 94.50 189 GLU A CA 1
ATOM 1520 C C . GLU A 1 189 ? -19.948 0.205 10.331 1.00 94.50 189 GLU A C 1
ATOM 1522 O O . GLU A 1 189 ? -20.923 0.275 11.079 1.00 94.50 189 GLU A O 1
ATOM 1527 N N . LYS A 1 190 ? -19.604 -0.943 9.736 1.00 96.50 190 LYS A N 1
ATOM 1528 C CA . LYS A 1 190 ? -20.411 -2.176 9.771 1.00 96.50 190 LYS A CA 1
ATOM 1529 C C . LYS A 1 190 ? -19.806 -3.258 10.664 1.00 96.50 190 LYS A C 1
ATOM 1531 O O . LYS A 1 190 ? -20.531 -4.108 11.177 1.00 96.50 190 LYS A O 1
ATOM 1536 N N . ASP A 1 191 ? -18.490 -3.236 10.854 1.00 97.38 191 ASP A N 1
ATOM 1537 C CA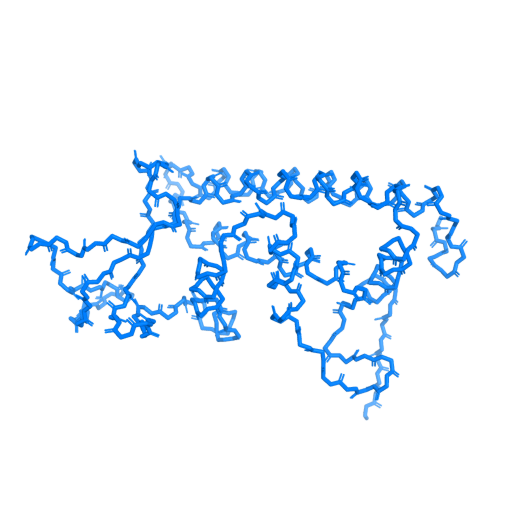 . ASP A 1 191 ? -17.735 -4.254 11.577 1.00 97.38 191 ASP A CA 1
ATOM 1538 C C . ASP A 1 191 ? -17.196 -3.707 12.909 1.00 97.38 191 ASP A C 1
ATOM 1540 O O . ASP A 1 191 ? -16.180 -3.009 12.975 1.00 97.38 191 ASP A O 1
ATOM 1544 N N . LYS A 1 192 ? -17.857 -4.093 14.009 1.00 96.00 192 LYS A N 1
ATOM 1545 C CA . LYS A 1 192 ? -17.450 -3.710 15.370 1.00 96.00 192 LYS A CA 1
ATOM 1546 C C . LYS A 1 192 ? -16.071 -4.241 15.762 1.00 96.00 192 LYS A C 1
ATOM 1548 O O . LYS A 1 192 ? -15.378 -3.596 16.550 1.00 96.00 192 LYS A O 1
ATOM 1553 N N . ALA A 1 193 ? -15.664 -5.402 15.250 1.00 96.25 193 ALA A N 1
ATOM 1554 C CA . ALA A 1 193 ? -14.345 -5.949 15.541 1.00 96.25 193 ALA A CA 1
ATOM 1555 C C . ALA A 1 193 ? -13.261 -5.128 14.833 1.00 96.25 193 ALA A C 1
ATOM 1557 O O . ALA A 1 193 ? -12.239 -4.807 15.444 1.00 96.25 193 ALA A O 1
ATOM 1558 N N . LEU A 1 194 ? -13.502 -4.731 13.581 1.00 96.62 194 LEU A N 1
ATOM 1559 C CA . LEU A 1 194 ? -12.613 -3.837 12.839 1.00 96.62 194 LEU A CA 1
ATOM 1560 C C . LEU A 1 194 ? -12.528 -2.449 13.487 1.00 96.62 194 LEU A C 1
ATOM 1562 O O . LEU A 1 194 ? -11.430 -1.923 13.657 1.00 96.62 194 LEU A O 1
ATOM 1566 N N . LEU A 1 195 ? -13.655 -1.892 13.933 1.00 96.31 195 LEU A N 1
ATOM 1567 C CA . LEU A 1 195 ? -13.682 -0.636 14.686 1.00 96.31 195 LEU A CA 1
ATOM 1568 C C . LEU A 1 195 ? -12.884 -0.736 15.997 1.00 96.31 195 LEU A C 1
ATOM 1570 O O . LEU A 1 195 ? -12.136 0.178 16.347 1.00 96.31 195 LEU A O 1
ATOM 1574 N N . GLY A 1 196 ? -12.990 -1.861 16.710 1.00 94.88 196 GLY A N 1
ATOM 1575 C CA . GLY A 1 196 ? -12.178 -2.134 17.898 1.00 9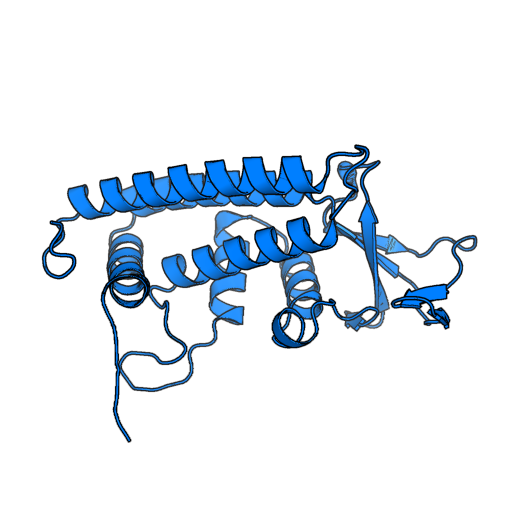4.88 196 GLY A CA 1
ATOM 1576 C C . GLY A 1 196 ? -10.676 -2.145 17.596 1.00 94.88 196 GLY A C 1
ATOM 1577 O O . GLY A 1 196 ? -9.897 -1.527 18.325 1.00 94.88 196 GLY A O 1
ATOM 1578 N N . LYS A 1 197 ? -10.269 -2.777 16.486 1.00 95.19 197 LYS A N 1
ATOM 1579 C CA . LYS A 1 197 ? -8.875 -2.755 16.010 1.00 95.19 197 LYS A CA 1
ATOM 1580 C C . LYS A 1 197 ? -8.422 -1.337 15.679 1.00 95.19 197 LYS A C 1
ATOM 1582 O O . LYS A 1 197 ? -7.387 -0.908 16.177 1.00 95.19 197 LYS A O 1
ATOM 1587 N N . PHE A 1 198 ? -9.222 -0.574 14.939 1.00 95.75 198 PHE A N 1
ATOM 1588 C CA . PHE A 1 198 ? -8.922 0.825 14.641 1.00 95.75 198 PHE A CA 1
ATOM 1589 C C . PHE A 1 198 ? -8.632 1.639 15.909 1.00 95.75 198 PHE A C 1
ATOM 1591 O O . PHE A 1 198 ? -7.601 2.309 15.985 1.00 95.75 198 PHE A O 1
ATOM 1598 N N . LYS A 1 199 ? -9.500 1.544 16.929 1.00 93.44 199 LYS A N 1
ATOM 1599 C CA . LYS A 1 199 ? -9.305 2.244 18.210 1.00 93.44 199 LYS A CA 1
ATOM 1600 C C . LYS A 1 199 ? -7.974 1.862 18.864 1.00 93.44 199 LYS A C 1
ATOM 1602 O O . LYS A 1 199 ? -7.246 2.746 19.315 1.00 93.44 199 LYS A O 1
ATOM 1607 N N . ALA A 1 200 ? -7.637 0.571 18.874 1.00 90.31 200 ALA A N 1
ATOM 1608 C CA . ALA A 1 200 ? -6.372 0.083 19.420 1.00 90.31 200 ALA A CA 1
ATOM 1609 C C . ALA A 1 200 ? -5.157 0.642 18.657 1.00 90.31 200 ALA A C 1
ATOM 1611 O O . ALA A 1 200 ? -4.249 1.197 19.278 1.00 90.31 200 ALA A O 1
ATOM 1612 N N . ALA A 1 201 ? -5.169 0.585 17.321 1.00 92.00 201 ALA A N 1
ATOM 1613 C CA . ALA A 1 201 ? -4.082 1.115 16.497 1.00 92.00 201 ALA A CA 1
ATOM 1614 C C . ALA A 1 201 ? -3.890 2.623 16.693 1.00 92.00 201 ALA A C 1
ATOM 1616 O O . ALA A 1 201 ? -2.770 3.082 16.903 1.00 92.00 201 ALA A O 1
ATOM 1617 N N . VAL A 1 202 ? -4.970 3.407 16.661 1.00 90.69 202 VAL A N 1
ATOM 1618 C CA . VAL A 1 202 ? -4.904 4.865 16.843 1.00 90.69 202 VAL A CA 1
ATOM 1619 C C . VAL A 1 202 ? -4.357 5.226 18.220 1.00 90.69 202 VAL A C 1
ATOM 1621 O O . VAL A 1 202 ? -3.544 6.145 18.335 1.00 90.69 202 VAL A O 1
ATOM 1624 N N . HIS A 1 203 ? -4.755 4.492 19.259 1.00 87.00 203 HIS A N 1
ATOM 1625 C CA . HIS A 1 203 ? -4.202 4.680 20.592 1.00 87.00 203 HIS A CA 1
ATOM 1626 C C . HIS A 1 203 ? -2.682 4.438 20.607 1.00 87.00 203 HIS A C 1
ATOM 1628 O O . HIS A 1 203 ? -1.925 5.265 21.116 1.00 87.00 203 HIS A O 1
ATOM 1634 N N . GLU A 1 204 ? -2.203 3.353 19.995 1.00 85.31 204 GLU A N 1
ATOM 1635 C CA . GLU A 1 204 ? -0.763 3.084 19.895 1.00 85.31 204 GLU A CA 1
ATOM 1636 C C . GLU A 1 204 ? -0.001 4.148 19.094 1.00 85.31 204 GLU A C 1
ATOM 1638 O O . GLU A 1 204 ? 1.070 4.574 19.521 1.00 85.31 204 GLU A O 1
ATOM 1643 N N . ILE A 1 205 ? -0.551 4.598 17.963 1.00 85.62 205 ILE A N 1
ATOM 1644 C CA . ILE A 1 205 ? 0.118 5.534 17.048 1.00 85.62 205 ILE A CA 1
ATOM 1645 C C . ILE A 1 205 ? 0.197 6.947 17.641 1.00 85.62 205 ILE A C 1
ATOM 1647 O O . ILE A 1 205 ? 1.229 7.607 17.521 1.00 85.62 205 ILE A O 1
ATOM 1651 N N . TYR A 1 206 ? -0.881 7.428 18.269 1.00 83.00 206 TYR A N 1
ATOM 1652 C CA . TYR A 1 206 ? -1.010 8.839 18.651 1.00 83.00 206 TYR A CA 1
ATOM 1653 C C . TYR A 1 206 ? -0.931 9.107 20.162 1.00 83.00 206 TYR A C 1
ATOM 1655 O O . TYR A 1 206 ? -0.680 10.250 20.547 1.00 83.00 206 TYR A O 1
ATOM 1663 N N . VAL A 1 207 ? -1.122 8.100 21.025 1.00 75.19 207 VAL A N 1
ATOM 1664 C CA . VAL A 1 207 ? -1.155 8.283 22.495 1.00 75.19 207 VAL A CA 1
ATOM 1665 C C . VAL A 1 207 ? 0.066 7.680 23.179 1.00 75.19 207 VAL A C 1
ATOM 1667 O O . VAL A 1 207 ? 0.668 8.316 24.046 1.00 75.19 207 VAL A O 1
ATOM 1670 N N . VAL A 1 208 ? 0.448 6.452 22.819 1.00 60.75 208 VAL A N 1
ATOM 1671 C CA . VAL A 1 208 ? 1.457 5.699 23.577 1.00 60.75 208 VAL A CA 1
ATOM 1672 C C . VAL A 1 208 ? 2.870 6.233 23.313 1.00 60.75 208 VAL A C 1
ATOM 1674 O O . VAL A 1 208 ? 3.576 5.790 22.412 1.00 60.75 208 VAL A O 1
ATOM 1677 N N . LYS A 1 209 ? 3.356 7.123 24.184 1.00 58.38 209 LYS A N 1
ATOM 1678 C CA . LYS A 1 209 ? 4.792 7.415 24.329 1.00 58.38 209 LYS A CA 1
ATOM 1679 C C . LYS A 1 209 ? 5.402 6.515 25.406 1.00 58.38 209 LYS A C 1
ATOM 1681 O O . LYS A 1 209 ? 5.558 6.930 26.551 1.00 58.38 209 LYS A O 1
ATOM 1686 N N . ARG A 1 210 ? 5.786 5.280 25.063 1.00 50.00 210 ARG A N 1
ATOM 1687 C CA . ARG A 1 210 ? 6.642 4.468 25.953 1.00 50.00 210 ARG A CA 1
ATOM 1688 C C . ARG A 1 210 ? 8.078 4.992 25.901 1.00 50.00 210 ARG A C 1
ATOM 1690 O O . ARG A 1 210 ? 8.917 4.458 25.185 1.00 50.00 210 ARG A O 1
ATOM 1697 N N . VAL A 1 211 ? 8.369 6.028 26.684 1.00 47.41 211 VAL A N 1
ATOM 1698 C CA . VAL A 1 211 ? 9.750 6.349 27.063 1.00 47.41 211 VAL A CA 1
ATOM 1699 C C . VAL A 1 211 ? 10.110 5.439 28.232 1.00 47.41 211 VAL A C 1
ATOM 1701 O O . VAL A 1 211 ? 9.934 5.799 29.392 1.00 47.41 211 VAL A O 1
ATOM 1704 N N . VAL A 1 212 ? 10.579 4.228 27.936 1.00 45.97 212 VAL A N 1
ATOM 1705 C CA . VAL A 1 212 ? 11.278 3.431 28.948 1.00 45.97 212 VAL A CA 1
ATOM 1706 C C . VAL A 1 212 ? 12.710 3.950 28.975 1.00 45.97 212 VAL A C 1
ATOM 1708 O O . VAL A 1 212 ? 13.496 3.651 28.076 1.00 45.97 212 VAL A O 1
ATOM 1711 N N . LYS A 1 213 ? 13.032 4.781 29.972 1.00 45.00 213 LYS A N 1
ATOM 1712 C CA . LYS A 1 213 ? 14.429 5.069 30.315 1.00 45.00 213 LYS A CA 1
ATOM 1713 C C . LYS A 1 213 ? 15.092 3.740 30.692 1.00 45.00 213 LYS A C 1
ATOM 1715 O O . LYS A 1 213 ? 14.587 3.050 31.577 1.00 45.00 213 LYS A O 1
ATOM 1720 N N . LYS A 1 214 ? 16.171 3.383 29.998 1.00 43.38 214 LYS A N 1
ATOM 1721 C CA . LYS A 1 214 ? 17.216 2.544 30.588 1.00 43.38 214 LYS A CA 1
ATOM 1722 C C . LYS A 1 214 ? 18.111 3.431 31.438 1.00 43.38 2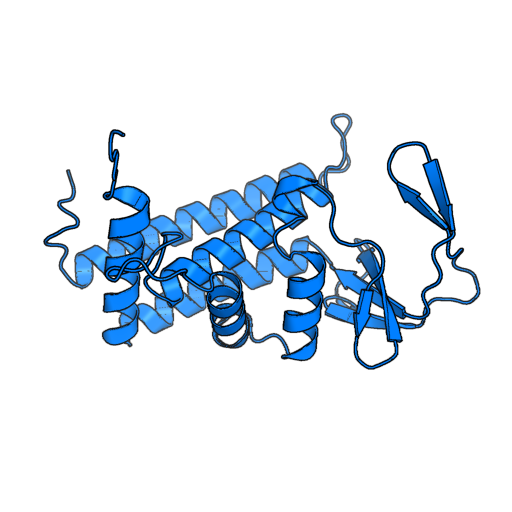14 LYS A C 1
ATOM 1724 O O . LYS A 1 214 ? 18.317 4.592 31.014 1.00 43.38 214 LYS A O 1
#